Protein AF-0000000071198467 (afdb_homodimer)

InterPro domains:
  IPR036388 Winged helix-like DNA-binding domain superfamily [G3DSA:1.10.10.10] (1-85)
  IPR036390 Winged helix DNA-binding domain superfamily [SSF46785] (6-114)
  IPR052362 HTH-type GbsR-related transcriptional regulator [PTHR38465] (3-136)
  IPR060352 HTH-type transcriptional regulator MmpR5, helical hairpin [PF27059] (87-147)

Nearest PDB structures (foldseek):
  4nb5-assembly1_C  TM=8.796E-01  e=8.271E-11  Mycobacterium tuberculosis H37Rv
  5jbr-assembly1_B  TM=6.577E-01  e=3.147E-09  Beutenbergia cavernae DSM 12333
  1ku9-assembly1_B  TM=6.723E-01  e=6.133E-09  Methanocaldococcus jannaschii
  4l9n-assembly1_B  TM=5.262E-01  e=1.954E-05  Staphylococcus aureus
  4lln-assembly2_D  TM=5.192E-01  e=1.205E-04  Staphylococcus aureus

Radius of gyration: 20.81 Å; Cα contacts (8 Å, |Δi|>4): 399; chains: 2; bounding box: 43×56×61 Å

Sequence (300 aa):
MNEQEKYIEQVGLFYEQFGLPKMAGRILGYLISSSTKNNSFQDCMDALKASKGSISGNIKLLLSQNMIEKHMVSGSRQSYYRIASDSLNRLIEAKVASISQFKVLLEAGLSLNETDDSEQKKELQNIVRYYAFLEQEIPLLKQKWDELNNMNEQEKYIEQVGLFYEQFGLPKMAGRILGYLISSSTKNNSFQDCMDALKASKGSISGNIKLLLSQNMIEKHMVSGSRQSYYRIASDSLNRLIEAKVASISQFKVLLEAGLSLNETDDSEQKKELQNIVRYYAFLEQEIPLLKQKWDELNN

Structure (mmCIF, N/CA/C/O backbone):
data_AF-0000000071198467-model_v1
#
loop_
_entity.id
_entity.type
_entity.pdbx_description
1 polymer 'Transcriptional regulator'
#
loop_
_atom_site.group_PDB
_atom_site.id
_atom_site.type_symbol
_atom_site.label_atom_id
_atom_site.label_alt_id
_atom_site.label_comp_id
_atom_site.label_asym_id
_atom_site.label_entity_id
_atom_site.label_seq_id
_atom_site.pdbx_PDB_ins_code
_atom_site.Cartn_x
_atom_site.Cartn_y
_atom_site.Cartn_z
_atom_site.occupancy
_atom_site.B_iso_or_equiv
_atom_site.auth_seq_id
_atom_site.auth_comp_id
_atom_site.auth_asym_id
_atom_site.auth_atom_id
_atom_site.pdbx_PDB_model_num
ATOM 1 N N . MET A 1 1 ? -9.406 -28.125 4.559 1 79.25 1 MET A N 1
ATOM 2 C CA . MET A 1 1 ? -8.758 -27.109 3.732 1 79.25 1 MET A CA 1
ATOM 3 C C . MET A 1 1 ? -7.426 -27.609 3.193 1 79.25 1 MET A C 1
ATOM 5 O O . MET A 1 1 ? -6.594 -28.125 3.953 1 79.25 1 MET A O 1
ATOM 9 N N . ASN A 1 2 ? -7.254 -27.656 1.895 1 92.12 2 ASN A N 1
ATOM 10 C CA . ASN A 1 2 ? -5.996 -28.125 1.315 1 92.12 2 ASN A CA 1
ATOM 11 C C . ASN A 1 2 ? -4.934 -27.031 1.342 1 92.12 2 ASN A C 1
ATOM 13 O O . ASN A 1 2 ? -5.191 -25.922 1.819 1 92.12 2 ASN A O 1
ATOM 17 N N . GLU A 1 3 ? -3.754 -27.391 1.033 1 93.94 3 GLU A N 1
ATOM 18 C CA . GLU A 1 3 ? -2.609 -26.484 1.137 1 93.94 3 GLU A CA 1
ATOM 19 C C . GLU A 1 3 ? -2.818 -25.234 0.3 1 93.94 3 GLU A C 1
ATOM 21 O O . GLU A 1 3 ? -2.422 -24.141 0.705 1 93.94 3 GLU A O 1
ATOM 26 N N . GLN A 1 4 ? -3.428 -25.375 -0.803 1 94.5 4 GLN A N 1
ATOM 27 C CA . GLN A 1 4 ? -3.697 -24.219 -1.658 1 94.5 4 GLN A CA 1
ATOM 28 C C . GLN A 1 4 ? -4.691 -23.266 -1.001 1 94.5 4 GLN A C 1
ATOM 30 O O . GLN A 1 4 ? -4.504 -22.047 -1.037 1 94.5 4 GLN A O 1
ATOM 35 N N . GLU A 1 5 ? -5.727 -23.828 -0.421 1 96.25 5 GLU A N 1
ATOM 36 C CA . GLU A 1 5 ? -6.73 -23.016 0.262 1 96.25 5 GLU A CA 1
ATOM 37 C C . GLU A 1 5 ? -6.125 -22.266 1.443 1 96.25 5 GLU A C 1
ATOM 39 O O . GLU A 1 5 ? -6.445 -21.094 1.671 1 96.25 5 GLU A O 1
ATOM 44 N N . LYS A 1 6 ? -5.277 -22.953 2.156 1 97.5 6 LYS A N 1
ATOM 45 C CA . LYS A 1 6 ? -4.582 -22.312 3.266 1 97.5 6 LYS A CA 1
ATOM 46 C C . LYS A 1 6 ? -3.707 -21.156 2.771 1 97.5 6 LYS A C 1
ATOM 48 O O . LYS A 1 6 ? -3.66 -20.094 3.395 1 97.5 6 LYS A O 1
ATOM 53 N N . TYR A 1 7 ? -3.041 -21.438 1.729 1 97.94 7 TYR A N 1
ATOM 54 C CA . TYR A 1 7 ? -2.186 -20.422 1.131 1 97.94 7 TYR A CA 1
ATOM 55 C C . TYR A 1 7 ? -2.998 -19.203 0.702 1 97.94 7 TYR A C 1
ATOM 57 O O . TYR A 1 7 ? -2.631 -18.062 0.999 1 97.94 7 TYR A O 1
ATOM 65 N N . ILE A 1 8 ? -4.102 -19.406 0.058 1 98.12 8 ILE A N 1
ATOM 66 C CA . ILE A 1 8 ? -4.988 -18.344 -0.406 1 98.12 8 ILE A CA 1
ATOM 67 C C . ILE A 1 8 ? -5.449 -17.5 0.781 1 98.12 8 ILE A C 1
ATOM 69 O O . ILE A 1 8 ? -5.434 -16.266 0.72 1 98.12 8 ILE A O 1
ATOM 73 N N . GLU A 1 9 ? -5.754 -18.188 1.868 1 98.31 9 GLU A N 1
ATOM 74 C CA . GLU A 1 9 ? -6.188 -17.484 3.074 1 98.31 9 GLU A CA 1
ATOM 75 C C . GLU A 1 9 ? -5.051 -16.656 3.666 1 98.31 9 GLU A C 1
ATOM 77 O O . GLU A 1 9 ? -5.281 -15.562 4.18 1 98.31 9 GLU A O 1
ATOM 82 N N . GLN A 1 10 ? -3.848 -17.109 3.582 1 98.12 10 GLN A N 1
ATOM 83 C CA . GLN A 1 10 ? -2.695 -16.391 4.102 1 98.12 10 GLN A CA 1
ATOM 84 C C . GLN A 1 10 ? -2.451 -15.109 3.309 1 98.12 10 GLN A C 1
ATOM 86 O O . GLN A 1 10 ? -2.162 -14.055 3.887 1 98.12 10 GLN A O 1
ATOM 91 N N . VAL A 1 11 ? -2.572 -15.188 2.006 1 98.12 11 VAL A N 1
ATOM 92 C CA . VAL A 1 11 ? -2.396 -14 1.18 1 98.12 11 VAL A CA 1
ATOM 93 C C . VAL A 1 11 ? -3.508 -12.992 1.477 1 98.12 11 VAL A C 1
ATOM 95 O O . VAL A 1 11 ? -3.256 -11.789 1.581 1 98.12 11 VAL A O 1
ATOM 98 N N . GLY A 1 12 ? -4.723 -13.516 1.576 1 98.5 12 GLY A N 1
ATOM 99 C CA . GLY A 1 12 ? -5.832 -12.664 1.961 1 98.5 12 GLY A CA 1
ATOM 100 C C . GLY A 1 12 ? -5.594 -11.93 3.268 1 98.5 12 GLY A C 1
ATOM 101 O O . GLY A 1 12 ? -5.852 -10.727 3.367 1 98.5 12 GLY A O 1
ATOM 102 N N . LEU A 1 13 ? -5.078 -12.664 4.254 1 97.88 13 LEU A N 1
ATOM 103 C CA . LEU A 1 13 ? -4.816 -12.086 5.566 1 97.88 13 LEU A CA 1
ATOM 104 C C . LEU A 1 13 ? -3.697 -11.055 5.492 1 97.88 13 LEU A C 1
ATOM 106 O O . LEU A 1 13 ? -3.732 -10.039 6.199 1 97.88 13 LEU A O 1
ATOM 110 N N . PHE A 1 14 ? -2.73 -11.289 4.684 1 97.12 14 PHE A N 1
ATOM 111 C CA . PHE A 1 14 ? -1.662 -10.32 4.477 1 97.12 14 PHE A CA 1
ATOM 112 C C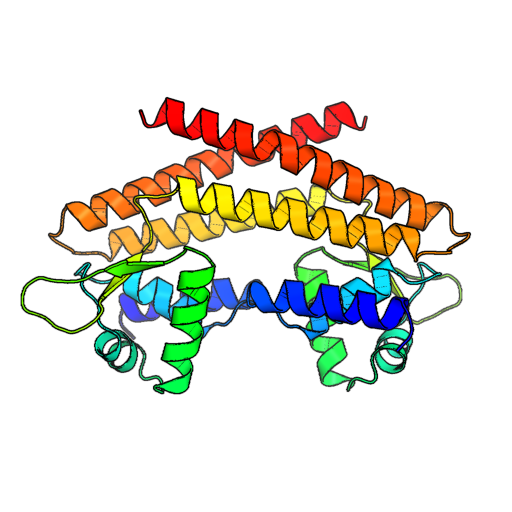 . PHE A 1 14 ? -2.221 -9 3.957 1 97.12 14 PHE A C 1
ATOM 114 O O . PHE A 1 14 ? -1.908 -7.934 4.492 1 97.12 14 PHE A O 1
ATOM 121 N N . TYR A 1 15 ? -3.068 -9.094 2.934 1 96.81 15 TYR A N 1
ATOM 122 C CA . TYR A 1 15 ? -3.699 -7.895 2.385 1 96.81 15 TYR A CA 1
ATOM 123 C C . TYR A 1 15 ? -4.5 -7.16 3.453 1 96.81 15 TYR A C 1
ATOM 125 O O . TYR A 1 15 ? -4.355 -5.949 3.619 1 96.81 15 TYR A O 1
ATOM 133 N N . GLU A 1 16 ? -5.203 -7.875 4.176 1 96.38 16 GLU A N 1
ATOM 134 C CA . GLU A 1 16 ? -6.086 -7.293 5.184 1 96.38 16 GLU A CA 1
ATOM 135 C C . GLU A 1 16 ? -5.289 -6.547 6.25 1 96.38 16 GLU A C 1
ATOM 137 O O . GLU A 1 16 ? -5.723 -5.5 6.734 1 96.38 16 GLU A O 1
ATOM 142 N N . GLN A 1 17 ? -4.148 -7.043 6.582 1 93 17 GLN A N 1
ATOM 143 C CA . GLN A 1 17 ? -3.287 -6.426 7.582 1 93 17 GLN A CA 1
ATOM 144 C C . GLN A 1 17 ? -2.85 -5.027 7.148 1 93 17 GLN A C 1
ATOM 146 O O . GLN A 1 17 ? -2.594 -4.164 7.988 1 93 17 GLN A O 1
ATOM 151 N N . PHE A 1 18 ? -2.9 -4.785 5.871 1 92.19 18 PHE A N 1
ATOM 152 C CA . PHE A 1 18 ? -2.459 -3.498 5.352 1 92.19 18 PHE A CA 1
ATOM 153 C C . PHE A 1 18 ? -3.65 -2.639 4.949 1 92.19 18 PHE A C 1
ATOM 155 O O . PHE A 1 18 ? -3.488 -1.62 4.273 1 92.19 18 PHE A O 1
ATOM 162 N N . GLY A 1 19 ? -4.82 -3.158 5.316 1 93.62 19 GLY A N 1
ATOM 163 C CA . GLY A 1 19 ? -6.02 -2.379 5.047 1 93.62 19 GLY A CA 1
ATOM 164 C C . GLY A 1 19 ? -6.562 -2.584 3.645 1 93.62 19 GLY A C 1
ATOM 165 O O . GLY A 1 19 ? -7.496 -1.896 3.229 1 93.62 19 GLY A O 1
ATOM 166 N N . LEU A 1 20 ? -5.977 -3.492 2.943 1 96.25 20 LEU A N 1
ATOM 167 C CA . LEU A 1 20 ? -6.465 -3.826 1.608 1 96.25 20 LEU A CA 1
ATOM 168 C C . LEU A 1 20 ? -7.57 -4.875 1.68 1 96.25 20 LEU A C 1
ATOM 170 O O . LEU A 1 20 ? -7.684 -5.598 2.67 1 96.25 20 LEU A O 1
ATOM 174 N N . PRO A 1 21 ? -8.414 -4.93 0.666 1 97.31 21 PRO A N 1
ATOM 175 C CA . PRO A 1 21 ? -9.5 -5.91 0.719 1 97.31 21 PRO A CA 1
ATOM 176 C C . PRO A 1 21 ? -8.992 -7.348 0.771 1 97.31 21 PRO A C 1
ATOM 178 O O . PRO A 1 21 ? -8.195 -7.758 -0.077 1 97.31 21 PRO A O 1
ATOM 181 N N . LYS A 1 22 ? -9.5 -8.055 1.708 1 97.88 22 LYS A N 1
ATOM 182 C CA . LYS A 1 22 ? -9.109 -9.453 1.884 1 97.88 22 LYS A CA 1
ATOM 183 C C . LYS A 1 22 ? -9.367 -10.258 0.614 1 97.88 22 LYS A C 1
ATOM 185 O O . LYS A 1 22 ? -8.539 -11.078 0.219 1 97.88 22 LYS A O 1
ATOM 190 N N . MET A 1 23 ? -10.461 -10.07 -0.025 1 98.5 23 MET A N 1
ATOM 191 C CA . MET A 1 23 ? -10.836 -10.82 -1.224 1 98.5 23 MET A CA 1
ATOM 192 C C . MET A 1 23 ? -9.852 -10.555 -2.357 1 98.5 23 MET A C 1
ATOM 194 O O . MET A 1 23 ? -9.547 -11.445 -3.146 1 98.5 23 MET A O 1
ATOM 198 N N . ALA A 1 24 ? -9.367 -9.297 -2.457 1 98.31 24 ALA A N 1
ATOM 199 C CA . ALA A 1 24 ? -8.336 -9.039 -3.455 1 98.31 24 ALA A CA 1
ATOM 200 C C . ALA A 1 24 ? -7.105 -9.906 -3.209 1 98.31 24 ALA A C 1
ATOM 202 O O . ALA A 1 24 ? -6.547 -10.477 -4.148 1 98.31 24 ALA A O 1
ATOM 203 N N . GLY A 1 25 ? -6.762 -10.039 -1.949 1 98.5 25 GLY A N 1
ATOM 204 C CA . GLY A 1 25 ? -5.668 -10.93 -1.583 1 98.5 25 GLY A CA 1
ATOM 205 C C . GLY A 1 25 ? -5.941 -12.383 -1.916 1 98.5 25 GLY A C 1
ATOM 206 O O . GLY A 1 25 ? -5.059 -13.086 -2.406 1 98.5 25 GLY A O 1
ATOM 207 N N . ARG A 1 26 ? -7.109 -12.797 -1.672 1 98.75 26 ARG A N 1
ATOM 208 C CA . ARG A 1 26 ? -7.488 -14.164 -1.983 1 98.75 26 ARG A CA 1
ATOM 209 C C . ARG A 1 26 ? -7.426 -14.43 -3.484 1 98.75 26 ARG A C 1
ATOM 211 O O . ARG A 1 26 ? -6.953 -15.477 -3.918 1 98.75 26 ARG A O 1
ATOM 218 N N . ILE A 1 27 ? -7.867 -13.492 -4.227 1 98.62 27 ILE A N 1
ATOM 219 C CA . ILE A 1 27 ? -7.797 -13.633 -5.676 1 98.62 27 ILE A CA 1
ATOM 220 C C . ILE A 1 27 ? -6.34 -13.742 -6.113 1 98.62 27 ILE A C 1
ATOM 222 O O . ILE A 1 27 ? -5.988 -14.617 -6.91 1 98.62 27 ILE A O 1
ATOM 226 N N . LEU A 1 28 ? -5.551 -12.922 -5.586 1 97.38 28 LEU A N 1
ATOM 227 C CA . LEU A 1 28 ? -4.129 -12.953 -5.914 1 97.38 28 LEU A CA 1
ATOM 228 C C . LEU A 1 28 ? -3.514 -14.297 -5.547 1 97.38 28 LEU A C 1
ATOM 230 O O . LEU A 1 28 ? -2.801 -14.898 -6.355 1 97.38 28 LEU A O 1
ATOM 234 N N . GLY A 1 29 ? -3.82 -14.727 -4.32 1 97.69 29 GLY A N 1
ATOM 235 C CA . GLY A 1 29 ? -3.33 -16.031 -3.895 1 97.69 29 GLY A CA 1
ATOM 236 C C . GLY A 1 29 ? -3.756 -17.156 -4.816 1 97.69 29 GLY A C 1
ATOM 237 O O . GLY A 1 29 ? -2.957 -18.047 -5.129 1 97.69 29 GLY A O 1
ATOM 238 N N . TYR A 1 30 ? -4.965 -17.094 -5.246 1 97.69 30 TYR A N 1
ATOM 239 C CA . TYR A 1 30 ? -5.484 -18.094 -6.168 1 97.69 30 TYR A CA 1
ATOM 240 C C . TYR A 1 30 ? -4.727 -18.078 -7.488 1 97.69 30 TYR A C 1
ATOM 242 O O . TYR A 1 30 ? -4.27 -19.125 -7.969 1 97.69 30 TYR A O 1
ATOM 250 N N . LEU A 1 31 ? -4.504 -16.891 -8.047 1 95.75 31 LEU A N 1
ATOM 251 C CA . LEU A 1 31 ? -3.832 -16.766 -9.336 1 95.75 31 LEU A CA 1
ATOM 252 C C . LEU A 1 31 ? -2.375 -17.203 -9.234 1 95.75 31 LEU A C 1
ATOM 254 O O . LEU A 1 31 ? -1.846 -17.844 -10.148 1 95.75 31 LEU A O 1
ATOM 258 N N . ILE A 1 32 ? -1.765 -16.922 -8.133 1 94.81 32 ILE A N 1
ATOM 259 C CA . ILE A 1 32 ? -0.366 -17.281 -7.922 1 94.81 32 ILE A CA 1
ATOM 260 C C . ILE A 1 32 ? -0.23 -18.797 -7.816 1 94.81 32 ILE A C 1
ATOM 262 O O . ILE A 1 32 ? 0.705 -19.375 -8.367 1 94.81 32 ILE A O 1
ATOM 266 N N . SER A 1 33 ? -1.158 -19.375 -7.184 1 94.62 33 SER A N 1
ATOM 267 C CA . SER A 1 33 ? -1.025 -20.797 -6.879 1 94.62 33 SER A CA 1
ATOM 268 C C . SER A 1 33 ? -1.752 -21.656 -7.906 1 94.62 33 SER A C 1
ATOM 270 O O . SER A 1 33 ? -1.797 -22.875 -7.781 1 94.62 33 SER A O 1
ATOM 272 N N . SER A 1 34 ? -2.322 -21 -8.867 1 92.38 34 SER A N 1
ATOM 273 C CA . SER A 1 34 ? -3.068 -21.719 -9.898 1 92.38 34 SER A CA 1
ATOM 274 C C . SER A 1 34 ? -2.135 -22.531 -10.797 1 92.38 34 SER A C 1
ATOM 276 O O . SER A 1 34 ? -1.042 -22.062 -11.133 1 92.38 34 SER A O 1
ATOM 278 N N . SER A 1 35 ? -2.594 -23.656 -11.273 1 87.81 35 SER A N 1
ATOM 279 C CA . SER A 1 35 ? -1.817 -24.531 -12.148 1 87.81 35 SER A CA 1
ATOM 280 C C . SER A 1 35 ? -1.883 -24.062 -13.602 1 87.81 35 SER A C 1
ATOM 282 O O . SER A 1 35 ? -1.233 -24.625 -14.477 1 87.81 35 SER A O 1
ATOM 284 N N . THR A 1 36 ? -2.641 -23.016 -13.906 1 88.19 36 THR A N 1
ATOM 285 C CA . THR A 1 36 ? -2.752 -22.469 -15.25 1 88.19 36 THR A CA 1
ATOM 286 C C . THR A 1 36 ? -2.691 -20.938 -15.211 1 88.19 36 THR A C 1
ATOM 288 O O . THR A 1 36 ? -3.135 -20.312 -14.242 1 88.19 36 THR A O 1
ATOM 291 N N . LYS A 1 37 ? -2.209 -20.344 -16.297 1 88.06 37 LYS A N 1
ATOM 292 C CA . LYS A 1 37 ? -2.199 -18.891 -16.406 1 88.06 37 LYS A CA 1
ATOM 293 C C . LYS A 1 37 ? -3.553 -18.375 -16.875 1 88.06 37 LYS A C 1
ATOM 295 O O . LYS A 1 37 ? -3.807 -17.156 -16.844 1 88.06 37 LYS A O 1
ATOM 300 N N . ASN A 1 38 ? -4.336 -19.312 -17.344 1 92.25 38 ASN A N 1
ATOM 301 C CA . ASN A 1 38 ? -5.645 -18.938 -17.859 1 92.25 38 ASN A CA 1
ATOM 302 C C . ASN A 1 38 ? -6.742 -19.141 -16.812 1 92.25 38 ASN A C 1
ATOM 304 O O . ASN A 1 38 ? -7.281 -20.25 -16.688 1 92.25 38 ASN A O 1
ATOM 308 N N . ASN A 1 39 ? -6.984 -18.141 -16.047 1 95.25 39 ASN A N 1
ATOM 309 C CA . ASN A 1 39 ? -8.062 -18.156 -15.062 1 95.25 39 ASN A CA 1
ATOM 310 C C . ASN A 1 39 ? -9.141 -17.125 -15.391 1 95.25 39 ASN A C 1
ATOM 312 O O . ASN A 1 39 ? -8.867 -15.922 -15.398 1 95.25 39 ASN A O 1
ATOM 316 N N . SER A 1 40 ? -10.367 -17.656 -15.68 1 97.12 40 SER A N 1
ATOM 317 C CA . SER A 1 40 ? -11.461 -16.75 -16.031 1 97.12 40 SER A CA 1
ATOM 318 C C . SER A 1 40 ? -12.102 -16.141 -14.789 1 97.12 40 SER A C 1
ATOM 320 O O . SER A 1 40 ? -11.781 -16.547 -13.664 1 97.12 40 SER A O 1
ATOM 322 N N . PHE A 1 41 ? -12.984 -15.18 -15.07 1 97.5 41 PHE A N 1
ATOM 323 C CA . PHE A 1 41 ? -13.797 -14.578 -14.016 1 97.5 41 PHE A CA 1
ATOM 324 C C . PHE A 1 41 ? -14.578 -15.648 -13.266 1 97.5 41 PHE A C 1
ATOM 326 O O . PHE A 1 41 ? -14.578 -15.68 -12.031 1 97.5 41 PHE A O 1
ATOM 333 N N . GLN A 1 42 ? -15.133 -16.594 -13.953 1 97.38 42 GLN A N 1
ATOM 334 C CA . GLN A 1 42 ? -15.914 -17.672 -13.367 1 97.38 42 GLN A CA 1
ATOM 335 C C . GLN A 1 42 ? -15.039 -18.625 -12.547 1 97.38 42 GLN A C 1
ATOM 337 O O . GLN A 1 42 ? -15.461 -19.109 -11.5 1 97.38 42 GLN A O 1
ATOM 342 N N . ASP A 1 43 ? -13.859 -18.859 -13.008 1 97.12 43 ASP A N 1
ATOM 343 C CA . ASP A 1 43 ? -12.922 -19.688 -12.258 1 97.12 43 ASP A CA 1
ATOM 344 C C . ASP A 1 43 ? -12.648 -19.094 -10.875 1 97.12 43 ASP A C 1
ATOM 346 O O . ASP A 1 43 ? -12.602 -19.812 -9.883 1 97.12 43 ASP A O 1
ATOM 350 N N . CYS A 1 44 ? -12.461 -17.797 -10.867 1 97.94 44 CYS A N 1
ATOM 351 C CA . CYS A 1 44 ? -12.227 -17.109 -9.602 1 97.94 44 CYS A CA 1
ATOM 352 C C . CYS A 1 44 ? -13.438 -17.25 -8.68 1 97.94 44 CYS A C 1
ATOM 354 O O . CYS A 1 44 ? -13.281 -17.562 -7.5 1 97.94 44 CYS A O 1
ATOM 356 N N . MET A 1 45 ? -14.617 -17.016 -9.242 1 98.31 45 MET A N 1
ATOM 357 C CA . MET A 1 45 ? -15.836 -17.141 -8.453 1 98.31 45 MET A CA 1
ATOM 358 C C . MET A 1 45 ? -15.961 -18.531 -7.852 1 98.31 45 MET A C 1
ATOM 360 O O . MET A 1 45 ? -16.234 -18.672 -6.656 1 98.31 45 MET A O 1
ATOM 364 N N . ASP A 1 46 ? -15.719 -19.547 -8.578 1 97.81 46 ASP A N 1
ATOM 365 C CA . ASP A 1 46 ? -15.883 -20.938 -8.164 1 97.81 46 ASP A CA 1
ATOM 366 C C . ASP A 1 46 ? -14.828 -21.328 -7.137 1 97.81 46 ASP A C 1
ATOM 368 O O . ASP A 1 46 ? -15.141 -21.953 -6.121 1 97.81 46 ASP A O 1
ATOM 372 N N . ALA A 1 47 ? -13.625 -20.953 -7.402 1 96.94 47 ALA A N 1
ATOM 373 C CA . ALA A 1 47 ? -12.516 -21.344 -6.535 1 96.94 47 ALA A CA 1
ATOM 374 C C . ALA A 1 47 ? -12.641 -20.672 -5.164 1 96.94 47 ALA A C 1
ATOM 376 O O . ALA A 1 47 ? -12.289 -21.281 -4.145 1 96.94 47 ALA A O 1
ATOM 377 N N . LEU A 1 48 ? -13.188 -19.453 -5.18 1 98.19 48 LEU A N 1
ATOM 378 C CA . LEU A 1 48 ? -13.18 -18.672 -3.945 1 98.19 48 LEU A CA 1
ATOM 379 C C . LEU A 1 48 ? -14.562 -18.641 -3.309 1 98.19 48 LEU A C 1
ATOM 381 O O . LEU A 1 48 ? -14.742 -18.078 -2.221 1 98.19 48 LEU A O 1
ATOM 385 N N . LYS A 1 49 ? -15.516 -19.25 -3.99 1 97.88 49 LYS A N 1
ATOM 386 C CA . LYS A 1 49 ? -16.891 -19.312 -3.504 1 97.88 49 LYS A CA 1
ATOM 387 C C . LYS A 1 49 ? -17.391 -17.922 -3.098 1 97.88 49 LYS A C 1
ATOM 389 O O . LYS A 1 49 ? -17.875 -17.734 -1.982 1 97.88 49 LYS A O 1
ATOM 394 N N . ALA A 1 50 ? -17.281 -17.031 -4.039 1 97.81 50 ALA A N 1
ATOM 395 C CA . ALA A 1 50 ? -17.609 -15.633 -3.785 1 97.81 50 ALA A CA 1
ATOM 396 C C . ALA A 1 50 ? -18.641 -15.125 -4.789 1 97.81 50 ALA A C 1
ATOM 398 O O . ALA A 1 50 ? -18.812 -15.711 -5.863 1 97.81 50 ALA A O 1
ATOM 399 N N . SER A 1 51 ? -19.328 -14.055 -4.43 1 97.38 51 SER A N 1
ATOM 400 C CA . SER A 1 51 ? -20.344 -13.461 -5.285 1 97.38 51 SER A CA 1
ATOM 401 C C . SER A 1 51 ? -19.719 -12.766 -6.488 1 97.38 51 SER A C 1
ATOM 403 O O . SER A 1 51 ? -18.531 -12.43 -6.469 1 97.38 51 SER A O 1
ATOM 405 N N . LYS A 1 52 ? -20.516 -12.531 -7.57 1 97.44 52 LYS A N 1
ATOM 406 C CA . LYS A 1 52 ? -20.094 -11.781 -8.75 1 97.44 52 LYS A CA 1
ATOM 407 C C . LYS A 1 52 ? -19.594 -10.391 -8.375 1 97.44 52 LYS A C 1
ATOM 409 O O . LYS A 1 52 ? -18.562 -9.938 -8.867 1 97.44 52 LYS A O 1
ATOM 414 N N . GLY A 1 53 ? -20.391 -9.734 -7.535 1 97.12 53 GLY A N 1
ATOM 415 C CA . GLY A 1 53 ? -20.031 -8.398 -7.105 1 97.12 53 GLY A CA 1
ATOM 416 C C . GLY A 1 53 ? -18.688 -8.336 -6.395 1 97.12 53 GLY A C 1
ATOM 417 O O . GLY A 1 53 ? -17.875 -7.449 -6.664 1 97.12 53 GLY A O 1
ATOM 418 N N . SER A 1 54 ? -18.422 -9.242 -5.52 1 97.06 54 SER A N 1
ATOM 419 C CA . SER A 1 54 ? -17.156 -9.305 -4.773 1 97.06 54 SER A CA 1
ATOM 420 C C . SER A 1 54 ? -15.977 -9.531 -5.703 1 97.06 54 SER A C 1
ATOM 422 O O . SER A 1 54 ? -14.961 -8.836 -5.605 1 97.06 54 SER A O 1
ATOM 424 N N . ILE A 1 55 ? -16.125 -10.445 -6.609 1 98.31 55 ILE A N 1
ATOM 425 C CA . ILE A 1 55 ? -15.039 -10.781 -7.527 1 98.31 55 ILE A CA 1
ATOM 426 C C . ILE A 1 55 ? -14.812 -9.617 -8.5 1 98.31 55 ILE A C 1
ATOM 428 O O . ILE A 1 55 ? -13.672 -9.219 -8.742 1 98.31 55 ILE A O 1
ATOM 432 N N . SER A 1 56 ? -15.875 -9.055 -9.055 1 97.94 56 SER A N 1
ATOM 433 C CA . SER A 1 56 ? -15.758 -7.988 -10.047 1 97.94 56 SER A CA 1
ATOM 434 C C . SER A 1 56 ? -15 -6.789 -9.477 1 97.94 56 SER A C 1
ATOM 436 O O . SER A 1 56 ? -14.047 -6.301 -10.094 1 97.94 56 SER A O 1
ATOM 438 N N . GLY A 1 57 ? -15.352 -6.375 -8.305 1 97.31 57 GLY A N 1
ATOM 439 C CA . GLY A 1 57 ? -14.711 -5.227 -7.684 1 97.31 57 GLY A CA 1
ATOM 440 C C . GLY A 1 57 ? -13.25 -5.457 -7.367 1 97.31 57 GLY A C 1
ATOM 441 O O . GLY A 1 57 ? -12.414 -4.566 -7.562 1 97.31 57 GLY A O 1
ATOM 442 N N . ASN A 1 58 ? -12.961 -6.578 -6.902 1 98.19 58 ASN A N 1
ATOM 443 C CA . ASN A 1 58 ? -11.594 -6.855 -6.477 1 98.19 58 ASN A CA 1
ATOM 444 C C . ASN A 1 58 ? -10.68 -7.145 -7.668 1 98.19 58 ASN A C 1
ATOM 446 O O . ASN A 1 58 ? -9.484 -6.832 -7.633 1 98.19 58 ASN A O 1
ATOM 450 N N . ILE A 1 59 ? -11.164 -7.664 -8.734 1 98.12 59 ILE A N 1
ATOM 451 C CA . ILE A 1 59 ? -10.398 -7.801 -9.969 1 98.12 59 ILE A CA 1
ATOM 452 C C . ILE A 1 59 ? -10.086 -6.422 -10.539 1 98.12 59 ILE A C 1
ATOM 454 O O . ILE A 1 59 ? -8.945 -6.152 -10.938 1 98.12 59 ILE A O 1
ATOM 458 N N . LYS A 1 60 ? -11.062 -5.594 -10.578 1 97.38 60 LYS A N 1
ATOM 459 C CA . LYS A 1 60 ? -10.844 -4.23 -11.047 1 97.38 60 LYS A CA 1
ATOM 460 C C . LYS A 1 60 ? -9.758 -3.533 -10.227 1 97.38 60 LYS A C 1
ATOM 462 O O . LYS A 1 60 ? -8.906 -2.842 -10.781 1 97.38 60 LYS A O 1
ATOM 467 N N . LEU A 1 61 ? -9.812 -3.715 -8.969 1 95.88 61 LEU A N 1
ATOM 468 C CA . LEU A 1 61 ? -8.805 -3.137 -8.086 1 95.88 61 LEU A CA 1
ATOM 469 C C . LEU A 1 61 ? -7.418 -3.676 -8.422 1 95.88 61 LEU A C 1
ATOM 471 O O . LEU A 1 61 ? -6.477 -2.904 -8.617 1 95.88 61 LEU A O 1
ATOM 475 N N . LEU A 1 62 ? -7.289 -4.949 -8.523 1 95.69 62 LEU A N 1
ATOM 476 C CA . LEU A 1 62 ? -6 -5.574 -8.789 1 95.69 62 LEU A CA 1
ATOM 477 C C . LEU A 1 62 ? -5.465 -5.16 -10.156 1 95.69 62 LEU A C 1
ATOM 479 O O . LEU A 1 62 ? -4.258 -4.992 -10.336 1 95.69 62 LEU A O 1
ATOM 483 N N . LEU A 1 63 ? -6.352 -4.969 -11.102 1 94.31 63 LEU A N 1
ATOM 484 C CA . LEU A 1 63 ? -5.953 -4.484 -12.422 1 94.31 63 LEU A CA 1
ATOM 485 C C . LEU A 1 63 ? -5.453 -3.047 -12.344 1 94.31 63 LEU A C 1
ATOM 487 O O . LEU A 1 63 ? -4.41 -2.717 -12.922 1 94.31 63 LEU A O 1
ATOM 491 N N . SER A 1 64 ? -6.168 -2.289 -11.594 1 91.25 64 SER A N 1
ATOM 492 C CA . SER A 1 64 ? -5.801 -0.883 -11.477 1 91.25 64 SER A CA 1
ATOM 493 C C . SER A 1 64 ? -4.453 -0.721 -10.781 1 91.25 64 SER A C 1
ATOM 495 O O . SER A 1 64 ? -3.725 0.238 -11.039 1 91.25 64 SER A O 1
ATOM 497 N N . GLN A 1 65 ? -4.117 -1.664 -9.922 1 89.19 65 GLN A N 1
ATOM 498 C CA . GLN A 1 65 ? -2.852 -1.64 -9.195 1 89.19 65 GLN A CA 1
ATOM 499 C C . GLN A 1 65 ? -1.75 -2.344 -9.984 1 89.19 65 GLN A C 1
ATOM 501 O O . GLN A 1 65 ? -0.607 -2.42 -9.523 1 89.19 65 GLN A O 1
ATOM 506 N N . ASN A 1 66 ? -2.094 -2.869 -11.086 1 89.56 66 ASN A N 1
ATOM 507 C CA . ASN A 1 66 ? -1.178 -3.598 -11.953 1 89.56 66 ASN A CA 1
ATOM 508 C C . ASN A 1 66 ? -0.605 -4.832 -11.258 1 89.56 66 ASN A C 1
ATOM 510 O O . ASN A 1 66 ? 0.551 -5.195 -11.484 1 89.56 66 ASN A O 1
ATOM 514 N N . MET A 1 67 ? -1.4 -5.41 -10.336 1 91.25 67 MET A N 1
ATOM 515 C CA . MET A 1 67 ? -0.993 -6.645 -9.672 1 91.25 67 MET A CA 1
ATOM 516 C C . MET A 1 67 ? -1.307 -7.855 -10.547 1 91.25 67 MET A C 1
ATOM 518 O O . MET A 1 67 ? -0.596 -8.859 -10.5 1 91.25 67 MET A O 1
ATOM 522 N N . ILE A 1 68 ? -2.4 -7.684 -11.328 1 93.69 68 ILE A N 1
ATOM 523 C CA . ILE A 1 68 ? -2.77 -8.711 -12.289 1 93.69 68 ILE A CA 1
ATOM 524 C C . ILE A 1 68 ? -3.023 -8.078 -13.656 1 93.69 68 ILE A C 1
ATOM 526 O O . ILE A 1 68 ? -3.104 -6.852 -13.766 1 93.69 68 ILE A O 1
ATOM 530 N N . GLU A 1 69 ? -3.057 -8.875 -14.648 1 93.19 69 GLU A N 1
ATOM 531 C CA . GLU A 1 69 ? -3.363 -8.398 -16 1 93.19 69 GLU A CA 1
ATOM 532 C C . GLU A 1 69 ? -4.402 -9.297 -16.672 1 93.19 69 GLU A C 1
ATOM 534 O O . GLU A 1 69 ? -4.543 -10.469 -16.312 1 93.19 69 GLU A O 1
ATOM 539 N N . LYS A 1 70 ? -5.121 -8.648 -17.562 1 94.88 70 LYS A N 1
ATOM 540 C CA . LYS A 1 70 ? -6.113 -9.328 -18.391 1 94.88 70 LYS A CA 1
ATOM 541 C C . LYS A 1 70 ? -5.508 -9.789 -19.703 1 94.88 70 LYS A C 1
ATOM 543 O O . LYS A 1 70 ? -4.672 -9.094 -20.281 1 94.88 70 LYS A O 1
ATOM 548 N N . HIS A 1 71 ? -5.816 -11 -20.094 1 92.75 71 HIS A N 1
ATOM 549 C CA . HIS A 1 71 ? -5.359 -11.477 -21.406 1 92.75 71 HIS A CA 1
ATOM 550 C C . HIS A 1 71 ? -6.418 -12.344 -22.078 1 92.75 71 HIS A C 1
ATOM 552 O O . HIS A 1 71 ? -7.398 -12.742 -21.438 1 92.75 71 HIS A O 1
ATOM 558 N N . MET A 1 72 ? -6.203 -12.484 -23.406 1 92.06 72 MET A N 1
ATOM 559 C CA . MET A 1 72 ? -7.152 -13.273 -24.188 1 92.06 72 MET A CA 1
ATOM 560 C C . MET A 1 72 ? -6.539 -14.602 -24.594 1 92.06 72 MET A C 1
ATOM 562 O O . MET A 1 72 ? -5.32 -14.711 -24.75 1 92.06 72 MET A O 1
ATOM 566 N N . VAL A 1 73 ? -7.324 -15.609 -24.594 1 91 73 VAL A N 1
ATOM 567 C CA . VAL A 1 73 ? -6.922 -16.922 -25.078 1 91 73 VAL A CA 1
ATOM 568 C C . VAL A 1 73 ? -7.625 -17.234 -26.391 1 91 73 VAL A C 1
ATOM 570 O O . VAL A 1 73 ? -8.828 -16.984 -26.547 1 91 73 VAL A O 1
ATOM 573 N N . SER A 1 74 ? -6.812 -17.719 -27.297 1 90.12 74 SER A N 1
ATOM 574 C CA . SER A 1 74 ? -7.367 -18.062 -28.594 1 90.12 74 SER A CA 1
ATOM 575 C C . SER A 1 74 ? -8.539 -19.016 -28.469 1 90.12 74 SER A C 1
ATOM 577 O O . SER A 1 74 ? -8.453 -20.031 -27.766 1 90.12 74 SER A O 1
ATOM 579 N N . GLY A 1 75 ? -9.656 -18.625 -29.188 1 90.75 75 GLY A N 1
ATOM 580 C CA . GLY A 1 75 ? -10.82 -19.484 -29.234 1 90.75 75 GLY A CA 1
ATOM 581 C C . GLY A 1 75 ? -11.82 -19.203 -28.125 1 90.75 75 GLY A C 1
ATOM 582 O O . GLY A 1 75 ? -12.828 -19.906 -28 1 90.75 75 GLY A O 1
ATOM 583 N N . SER A 1 76 ? -11.43 -18.375 -27.266 1 89.94 76 SER A N 1
ATOM 584 C CA . SER A 1 76 ? -12.344 -18.047 -26.172 1 89.94 7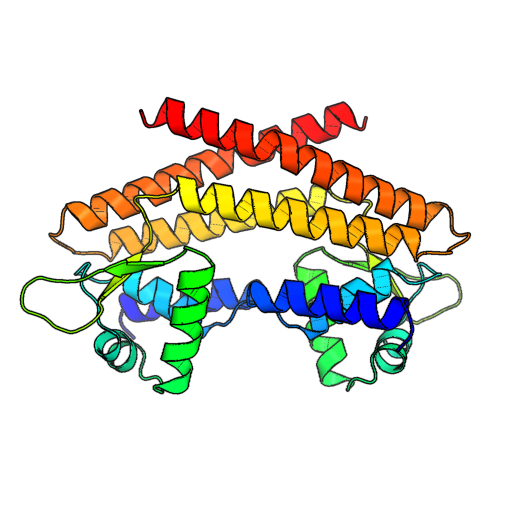6 SER A CA 1
ATOM 585 C C . SER A 1 76 ? -12.719 -16.562 -26.188 1 89.94 76 SER A C 1
ATOM 587 O O . SER A 1 76 ? -11.867 -15.711 -26.453 1 89.94 76 SER A O 1
ATOM 589 N N . ARG A 1 77 ? -13.93 -16.281 -25.938 1 88.75 77 ARG A N 1
ATOM 590 C CA . ARG A 1 77 ? -14.398 -14.898 -25.875 1 88.75 77 ARG A CA 1
ATOM 591 C C . ARG A 1 77 ? -14.289 -14.336 -24.453 1 88.75 77 ARG A C 1
ATOM 593 O O . ARG A 1 77 ? -14.602 -13.172 -24.219 1 88.75 77 ARG A O 1
ATOM 600 N N . GLN A 1 78 ? -13.812 -15.211 -23.594 1 92.75 78 GLN A N 1
ATOM 601 C CA . GLN A 1 78 ? -13.719 -14.812 -22.188 1 92.75 78 GLN A CA 1
ATOM 602 C C . GLN A 1 78 ? -12.375 -14.148 -21.891 1 92.75 78 GLN A C 1
ATOM 604 O O . GLN A 1 78 ? -11.375 -14.438 -22.562 1 92.75 78 GLN A O 1
ATOM 609 N N . SER A 1 79 ? -12.469 -13.234 -20.875 1 94.94 79 SER A N 1
ATOM 610 C CA . SER A 1 79 ? -11.242 -12.656 -20.344 1 94.94 79 SER A CA 1
ATOM 611 C C . SER A 1 79 ? -10.594 -13.586 -19.312 1 94.94 79 SER A C 1
ATOM 613 O O . SER A 1 79 ? -11.289 -14.195 -18.5 1 94.94 79 SER A O 1
ATOM 615 N N . TYR A 1 80 ? -9.305 -13.641 -19.391 1 96.44 80 TYR A N 1
ATOM 616 C CA . TYR A 1 80 ? -8.539 -14.414 -18.422 1 96.44 80 TYR A CA 1
ATOM 617 C C . TYR A 1 80 ? -7.559 -13.523 -17.672 1 96.44 80 TYR A C 1
ATOM 619 O O . TYR A 1 80 ? -7.195 -12.445 -18.141 1 96.44 80 TYR A O 1
ATOM 627 N N . TYR A 1 81 ? -7.23 -13.953 -16.484 1 95.56 81 TYR A N 1
ATOM 628 C CA . TYR A 1 81 ? -6.398 -13.148 -15.594 1 95.56 81 TYR A CA 1
ATOM 629 C C . TYR A 1 81 ? -5.18 -13.93 -15.125 1 95.56 81 TYR A C 1
ATOM 631 O O . TYR A 1 81 ? -5.27 -15.133 -14.867 1 95.56 81 TYR A O 1
ATOM 639 N N . ARG A 1 82 ? -4.102 -13.227 -15.008 1 92.38 82 ARG A N 1
ATOM 640 C CA . ARG A 1 82 ? -2.869 -13.766 -14.445 1 92.38 82 ARG A CA 1
ATOM 641 C C . ARG A 1 82 ? -2.078 -12.688 -13.711 1 92.38 82 ARG A C 1
ATOM 643 O O . ARG A 1 82 ? -2.379 -11.5 -13.836 1 92.38 82 ARG A O 1
ATOM 650 N N . ILE A 1 83 ? -1.163 -13.141 -12.906 1 90.81 83 ILE A N 1
ATOM 651 C CA . ILE A 1 83 ? -0.303 -12.172 -12.234 1 90.81 83 ILE A CA 1
ATOM 652 C C . ILE A 1 83 ? 0.436 -11.328 -13.266 1 90.81 83 ILE A C 1
ATOM 654 O O . ILE A 1 83 ? 0.898 -11.852 -14.281 1 90.81 83 ILE A O 1
ATOM 658 N N . ALA A 1 84 ? 0.494 -10.055 -12.93 1 86.56 84 ALA A N 1
ATOM 659 C CA . ALA A 1 84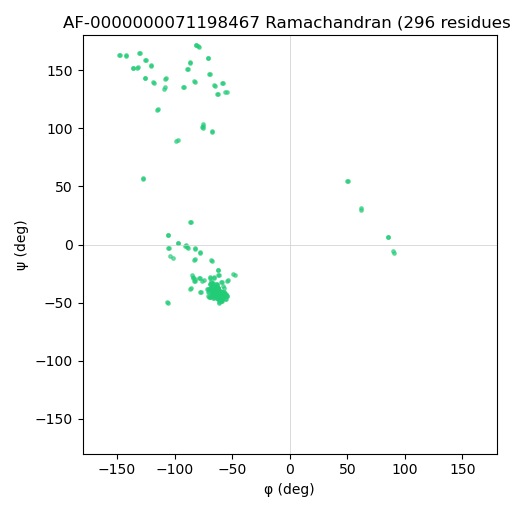 ? 1.22 -9.172 -13.844 1 86.56 84 ALA A CA 1
ATOM 660 C C . ALA A 1 84 ? 2.727 -9.359 -13.703 1 86.56 84 ALA A C 1
ATOM 662 O O . ALA A 1 84 ? 3.287 -9.125 -12.625 1 86.56 84 ALA A O 1
ATOM 663 N N . SER A 1 85 ? 3.453 -10.016 -14.547 1 72.44 85 SER A N 1
ATOM 664 C CA . SER A 1 85 ? 4.887 -10.273 -14.453 1 72.44 85 SER A CA 1
ATOM 665 C C . SER A 1 85 ? 5.672 -9.422 -15.438 1 72.44 85 SER A C 1
ATOM 667 O O . SER A 1 85 ? 6.762 -8.938 -15.117 1 72.44 85 SER A O 1
ATOM 669 N N . ASP A 1 86 ? 5.246 -9.422 -16.703 1 62.06 86 ASP A N 1
ATOM 670 C CA . ASP A 1 86 ? 6.082 -8.898 -17.781 1 62.06 86 ASP A CA 1
ATOM 671 C C . ASP A 1 86 ? 6.246 -7.383 -17.672 1 62.06 86 ASP A C 1
ATOM 673 O O . ASP A 1 86 ? 7.145 -6.805 -18.281 1 62.06 86 ASP A O 1
ATOM 677 N N . SER A 1 87 ? 5.438 -6.797 -16.844 1 68.94 87 SER A N 1
ATOM 678 C CA . SER A 1 87 ? 5.695 -5.363 -16.938 1 68.94 87 SER A CA 1
ATOM 679 C C . SER A 1 87 ? 5.957 -4.762 -15.562 1 68.94 87 SER A C 1
ATOM 681 O O . SER A 1 87 ? 5.219 -3.883 -15.109 1 68.94 87 SER A O 1
ATOM 683 N N . LEU A 1 88 ? 6.996 -5.355 -14.875 1 71.5 88 LEU A N 1
ATOM 684 C CA . LEU A 1 88 ? 7.461 -4.75 -13.633 1 71.5 88 LEU A CA 1
ATOM 685 C C . LEU A 1 88 ? 7.699 -3.254 -13.812 1 71.5 88 LEU A C 1
ATOM 687 O O . LEU A 1 88 ? 7.469 -2.469 -12.891 1 71.5 88 LEU A O 1
ATOM 691 N N . ASN A 1 89 ? 7.969 -2.967 -15.086 1 75.88 89 ASN A N 1
ATOM 692 C CA . ASN A 1 89 ? 8.156 -1.562 -15.43 1 75.88 89 ASN A CA 1
ATOM 693 C C . ASN A 1 89 ? 6.891 -0.749 -15.172 1 75.88 89 ASN A C 1
ATOM 695 O O . ASN A 1 89 ? 6.961 0.378 -14.68 1 75.88 89 ASN A O 1
ATOM 699 N N . ARG A 1 90 ? 5.895 -1.402 -15.461 1 81.19 90 ARG A N 1
ATOM 700 C CA . ARG A 1 90 ? 4.625 -0.71 -15.258 1 81.19 90 ARG A CA 1
ATOM 701 C C . ARG A 1 90 ? 4.312 -0.553 -13.773 1 81.19 90 ARG A C 1
ATOM 703 O O . ARG A 1 90 ? 3.785 0.477 -13.352 1 81.19 90 ARG A O 1
ATOM 710 N N . LEU A 1 91 ? 4.637 -1.562 -13.008 1 80.56 91 LEU A N 1
ATOM 711 C CA . LEU A 1 91 ? 4.434 -1.509 -11.562 1 80.56 91 LEU A CA 1
ATOM 712 C C . LEU A 1 91 ? 5.25 -0.382 -10.938 1 80.56 91 LEU A C 1
ATOM 714 O O . LEU A 1 91 ? 4.742 0.379 -10.117 1 80.56 91 LEU A O 1
ATOM 718 N N . ILE A 1 92 ? 6.402 -0.221 -11.344 1 82.69 92 ILE A N 1
ATOM 719 C CA . ILE A 1 92 ? 7.289 0.796 -10.789 1 82.69 92 ILE A CA 1
ATOM 720 C C . ILE A 1 92 ? 6.809 2.184 -11.211 1 82.69 92 ILE A C 1
ATOM 722 O O . ILE A 1 92 ? 6.828 3.123 -10.414 1 82.69 92 ILE A O 1
ATOM 726 N N . GLU A 1 93 ? 6.383 2.266 -12.492 1 84.38 93 GLU A N 1
ATOM 727 C CA . GLU A 1 93 ? 5.848 3.541 -12.961 1 84.38 93 GLU A CA 1
ATOM 728 C C . GLU A 1 93 ? 4.625 3.961 -12.156 1 84.38 93 GLU A C 1
ATOM 730 O O . GLU A 1 93 ? 4.484 5.133 -11.797 1 84.38 93 GLU A O 1
ATOM 735 N N . ALA A 1 94 ? 3.842 2.992 -11.922 1 84.75 94 ALA A N 1
ATOM 736 C CA . ALA A 1 94 ? 2.654 3.264 -11.117 1 84.75 94 ALA A CA 1
ATOM 737 C C . ALA A 1 94 ? 3.033 3.695 -9.703 1 84.75 94 ALA A C 1
ATOM 739 O O . ALA A 1 94 ? 2.404 4.586 -9.133 1 84.75 94 ALA A O 1
ATOM 740 N N . LYS A 1 95 ? 4.047 3.098 -9.172 1 87.06 95 LYS A N 1
ATOM 741 C CA . LYS A 1 95 ? 4.523 3.455 -7.836 1 87.06 95 LYS A CA 1
ATOM 742 C C . LYS A 1 95 ? 5.086 4.875 -7.816 1 87.06 95 LYS A C 1
ATOM 744 O O . LYS A 1 95 ? 4.812 5.641 -6.891 1 87.06 95 LYS A O 1
ATOM 749 N N . VAL A 1 96 ? 5.781 5.223 -8.797 1 88.88 96 VAL A N 1
ATOM 750 C CA . VAL A 1 96 ? 6.34 6.566 -8.898 1 88.88 96 VAL A CA 1
ATOM 751 C C . VAL A 1 96 ? 5.211 7.594 -8.969 1 88.88 96 VAL A C 1
ATOM 753 O O . VAL A 1 96 ? 5.25 8.617 -8.281 1 88.88 96 VAL A O 1
ATOM 756 N N . ALA A 1 97 ? 4.254 7.266 -9.781 1 91.5 97 ALA A N 1
ATOM 757 C CA . ALA A 1 97 ? 3.111 8.164 -9.914 1 91.5 97 ALA A CA 1
ATOM 758 C C . ALA A 1 97 ? 2.387 8.336 -8.586 1 91.5 97 ALA A C 1
ATOM 760 O O . ALA A 1 97 ? 1.989 9.453 -8.227 1 91.5 97 ALA A O 1
ATOM 761 N N . SER A 1 98 ? 2.227 7.25 -7.887 1 93.31 98 SER A N 1
ATOM 762 C CA . SER A 1 98 ? 1.543 7.309 -6.598 1 93.31 98 SER A CA 1
ATOM 763 C C . SER A 1 98 ? 2.336 8.133 -5.59 1 93.31 98 SER A C 1
ATOM 765 O O . SER A 1 98 ? 1.757 8.898 -4.812 1 93.31 98 SER A O 1
ATOM 767 N N . ILE A 1 99 ? 3.613 8.023 -5.617 1 94.38 99 ILE A N 1
ATOM 768 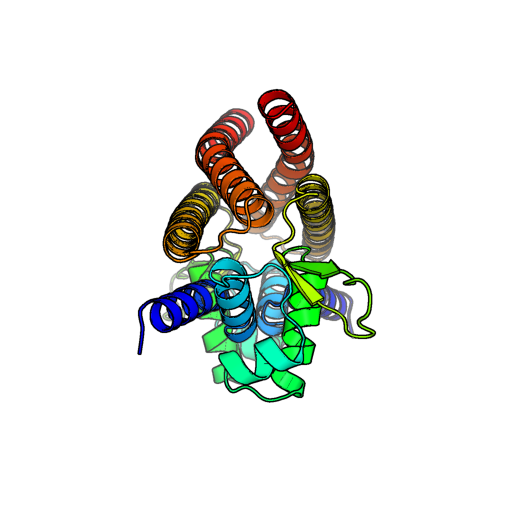C CA . ILE A 1 99 ? 4.496 8.773 -4.73 1 94.38 99 ILE A CA 1
ATOM 769 C C . ILE A 1 99 ? 4.383 10.266 -5.031 1 94.38 99 ILE A C 1
ATOM 771 O O . ILE A 1 99 ? 4.242 11.086 -4.117 1 94.38 99 ILE A O 1
ATOM 775 N N . SER A 1 100 ? 4.375 10.578 -6.293 1 95.94 100 SER A N 1
ATOM 776 C CA . SER A 1 100 ? 4.266 11.977 -6.703 1 95.94 100 SER A CA 1
ATOM 777 C C . SER A 1 100 ? 2.922 12.57 -6.293 1 95.94 100 SER A C 1
ATOM 779 O O . SER A 1 100 ? 2.859 13.695 -5.801 1 95.94 100 SER A O 1
ATOM 781 N N . GLN A 1 101 ? 1.928 11.766 -6.512 1 96.25 101 GLN A N 1
ATOM 782 C CA . GLN A 1 101 ? 0.592 12.234 -6.156 1 96.25 101 GLN A CA 1
ATOM 783 C C . GLN A 1 101 ? 0.478 12.469 -4.652 1 96.25 101 GLN A C 1
ATOM 785 O O . GLN A 1 101 ? -0.087 13.477 -4.219 1 96.25 101 GLN A O 1
ATOM 790 N N . PHE A 1 102 ? 1.018 11.625 -3.859 1 95.88 102 PHE A N 1
ATOM 791 C CA . PHE A 1 102 ? 0.938 11.789 -2.414 1 95.88 102 PHE A CA 1
ATOM 792 C C . PHE A 1 102 ? 1.783 12.977 -1.958 1 95.88 102 PHE A C 1
ATOM 794 O O . PHE A 1 102 ? 1.4 13.695 -1.037 1 95.88 102 PHE A O 1
ATOM 801 N N . LYS A 1 103 ? 2.92 13.164 -2.566 1 96.5 103 LYS A N 1
ATOM 802 C CA . LYS A 1 103 ? 3.756 14.32 -2.258 1 96.5 103 LYS A CA 1
ATOM 803 C C . LYS A 1 103 ? 2.984 15.625 -2.449 1 96.5 103 LYS A C 1
ATOM 805 O O . LYS A 1 103 ? 3.043 16.516 -1.6 1 96.5 103 LYS A O 1
ATOM 810 N N . VAL A 1 104 ? 2.258 15.703 -3.52 1 97.25 104 VAL A N 1
ATOM 811 C CA . VAL A 1 104 ? 1.465 16.891 -3.82 1 97.25 104 VAL A CA 1
ATOM 812 C C . VAL A 1 104 ? 0.396 17.078 -2.746 1 97.25 104 VAL A C 1
ATOM 814 O O . VAL A 1 104 ? 0.148 18.203 -2.301 1 97.25 104 VAL A O 1
ATOM 817 N N . LEU A 1 105 ? -0.214 16 -2.328 1 97.12 105 LEU A N 1
ATOM 818 C CA . LEU A 1 105 ? -1.221 16.062 -1.273 1 97.12 105 LEU A CA 1
ATOM 819 C C . LEU A 1 105 ? -0.601 16.531 0.039 1 97.12 105 LEU A C 1
ATOM 821 O O . LEU A 1 105 ? -1.195 17.344 0.759 1 97.12 105 LEU A O 1
ATOM 825 N N . LEU A 1 106 ? 0.586 16.047 0.344 1 95.56 106 LEU A N 1
ATOM 826 C CA . LEU A 1 106 ? 1.287 16.484 1.55 1 95.56 106 LEU A CA 1
ATOM 827 C C . LEU A 1 106 ? 1.582 17.969 1.505 1 95.56 106 LEU A C 1
ATOM 829 O O . LEU A 1 106 ? 1.402 18.672 2.502 1 95.56 106 LEU A O 1
ATOM 833 N N . GLU A 1 107 ? 2.004 18.453 0.338 1 95.5 107 GLU A N 1
ATOM 834 C CA . GLU A 1 107 ? 2.297 19.875 0.157 1 95.5 107 GLU A CA 1
ATOM 835 C C . GLU A 1 107 ? 1.043 20.719 0.342 1 95.5 107 GLU A C 1
ATOM 837 O O . GLU A 1 107 ? 1.095 21.781 0.963 1 95.5 107 GLU A O 1
ATOM 842 N N . ALA A 1 108 ? -0.031 20.234 -0.209 1 95.81 108 ALA A N 1
ATOM 843 C CA . ALA A 1 108 ? -1.301 20.938 -0.032 1 95.81 108 ALA A CA 1
ATOM 844 C C . ALA A 1 108 ? -1.688 21 1.442 1 95.81 108 ALA A C 1
ATOM 846 O O . ALA A 1 108 ? -2.152 22.047 1.921 1 95.81 108 ALA A O 1
ATOM 847 N N . GLY A 1 109 ? -1.494 19.922 2.17 1 94.31 109 GLY A N 1
ATOM 848 C CA . GLY A 1 109 ? -1.764 19.906 3.6 1 94.31 109 GLY A CA 1
ATOM 849 C C . GLY A 1 109 ? -0.907 20.891 4.379 1 94.31 109 GLY A C 1
ATOM 850 O O . GLY A 1 109 ? -1.396 21.562 5.293 1 94.31 109 GLY A O 1
ATOM 851 N N . LEU A 1 110 ? 0.32 20.953 4.012 1 91.12 110 LEU A N 1
ATOM 852 C CA . LEU A 1 110 ? 1.252 21.875 4.629 1 91.12 110 LEU A CA 1
ATOM 853 C C . LEU A 1 110 ? 0.787 23.328 4.434 1 91.12 110 LEU A C 1
ATOM 855 O O . LEU A 1 110 ? 0.899 24.141 5.348 1 91.12 110 LEU A O 1
ATOM 859 N N . SER A 1 111 ? 0.3 23.594 3.281 1 91.44 111 SER A N 1
ATOM 860 C CA . SER A 1 111 ? -0.147 24.953 2.969 1 91.44 111 SER A CA 1
ATOM 861 C C . SER A 1 111 ? -1.396 25.312 3.764 1 91.44 111 SER A C 1
ATOM 863 O O . SER A 1 111 ? -1.632 26.484 4.051 1 91.44 111 SER A O 1
ATOM 865 N N . LEU A 1 112 ? -2.176 24.359 4.109 1 89.75 112 LEU A N 1
ATOM 866 C CA . LEU A 1 112 ? -3.41 24.594 4.848 1 89.75 112 LEU A CA 1
ATOM 867 C C . LEU A 1 112 ? -3.139 24.672 6.348 1 89.75 112 LEU A C 1
ATOM 869 O O . LEU A 1 112 ? -3.932 25.25 7.098 1 89.75 112 LEU A O 1
ATOM 873 N N . ASN A 1 113 ? -2.02 23.953 6.641 1 77.75 113 ASN A N 1
ATOM 874 C CA . ASN A 1 113 ? -1.665 23.906 8.055 1 77.75 113 ASN A CA 1
ATOM 875 C C . ASN A 1 113 ? -1.218 25.281 8.562 1 77.75 113 ASN A C 1
ATOM 877 O O . ASN A 1 113 ? -0.139 25.75 8.211 1 77.75 113 ASN A O 1
ATOM 881 N N . GLU A 1 114 ? -2.023 25.922 9.102 1 68.94 114 GLU A N 1
ATOM 882 C CA . GLU A 1 114 ? -1.789 27.266 9.625 1 68.94 114 GLU A CA 1
ATOM 883 C C . GLU A 1 114 ? -1.215 27.219 11.039 1 68.94 114 GLU A C 1
ATOM 885 O O . GLU A 1 114 ? -1.312 28.188 11.781 1 68.94 114 GLU A O 1
ATOM 890 N N . THR A 1 115 ? -0.713 26.078 11.273 1 64.5 115 THR A N 1
ATOM 891 C CA . THR A 1 115 ? -0.279 25.953 12.664 1 64.5 115 THR A CA 1
ATOM 892 C C . THR A 1 115 ? 0.875 26.906 12.961 1 64.5 115 THR A C 1
ATOM 894 O O . THR A 1 115 ? 1.678 27.203 12.078 1 64.5 115 THR A O 1
ATOM 897 N N . ASP A 1 116 ? 0.773 27.469 14.031 1 66.75 116 ASP A N 1
ATOM 898 C CA . ASP A 1 116 ? 1.918 28.172 14.602 1 66.75 116 ASP A CA 1
ATOM 899 C C . ASP A 1 116 ? 2.898 27.188 15.242 1 66.75 116 ASP A C 1
ATOM 901 O O . ASP A 1 116 ? 3.943 27.594 15.758 1 66.75 116 ASP A O 1
ATOM 905 N N . ASP A 1 117 ? 2.395 26 15.234 1 67.31 117 ASP A N 1
ATOM 906 C CA . ASP A 1 117 ? 3.25 24.984 15.82 1 67.31 117 ASP A CA 1
ATOM 907 C C . ASP A 1 117 ? 4.379 24.594 14.867 1 67.31 117 ASP A C 1
ATOM 909 O O . ASP A 1 117 ? 4.188 23.781 13.961 1 67.31 117 ASP A O 1
ATOM 913 N N . SER A 1 118 ? 5.457 25.125 15.148 1 72.44 118 SER A N 1
ATOM 914 C CA . SER A 1 118 ? 6.668 25.016 14.344 1 72.44 118 SER A CA 1
ATOM 915 C C . SER A 1 118 ? 7.141 23.562 14.25 1 72.44 118 SER A C 1
ATOM 917 O O . SER A 1 118 ? 7.664 23.141 13.219 1 72.44 118 SER A O 1
ATOM 919 N N . GLU A 1 119 ? 6.742 22.844 15.305 1 79.62 119 GLU A N 1
ATOM 920 C CA . GLU A 1 119 ? 7.254 21.469 15.305 1 79.62 119 GLU A CA 1
ATOM 921 C C . GLU A 1 119 ? 6.48 20.594 14.328 1 79.62 119 GLU A C 1
ATOM 923 O O . GLU A 1 119 ? 7.078 19.812 13.586 1 79.62 119 GLU A O 1
ATOM 928 N N . GLN A 1 120 ? 5.215 20.703 14.242 1 81.62 120 GLN A N 1
ATOM 929 C CA . GLN A 1 120 ? 4.379 19.953 13.32 1 81.62 120 GLN A CA 1
ATOM 930 C C . GLN A 1 120 ? 4.699 20.297 11.875 1 81.62 120 GLN A C 1
ATOM 932 O O . GLN A 1 120 ? 4.77 19.422 11.008 1 81.62 120 GLN A O 1
ATOM 937 N N . LYS A 1 121 ? 4.84 21.547 11.688 1 84.94 121 LYS A N 1
ATOM 938 C CA . LYS A 1 121 ? 5.18 22 10.344 1 84.94 121 LYS A CA 1
ATOM 939 C C . LYS A 1 121 ? 6.523 21.438 9.891 1 84.94 121 LYS A C 1
ATOM 941 O O . LYS A 1 121 ? 6.668 21 8.75 1 84.94 121 LYS A O 1
ATOM 946 N N . LYS A 1 122 ? 7.434 21.484 10.789 1 85 122 LYS A N 1
ATOM 947 C CA . LYS A 1 122 ? 8.758 20.953 10.484 1 85 122 LYS A CA 1
ATOM 948 C C . LYS A 1 122 ? 8.703 19.453 10.18 1 85 122 LYS A C 1
ATOM 950 O O . LYS A 1 122 ? 9.375 18.984 9.266 1 85 122 LYS A O 1
ATOM 955 N N . GLU A 1 123 ? 7.891 18.781 10.93 1 85.25 123 GLU A N 1
ATOM 956 C CA . GLU A 1 123 ? 7.746 17.359 10.711 1 85.25 123 GLU A CA 1
ATOM 957 C C . GLU A 1 123 ? 7.117 17.062 9.352 1 85.25 123 GLU A C 1
ATOM 959 O O . GLU A 1 123 ? 7.582 16.172 8.625 1 85.25 123 GLU A O 1
ATOM 964 N N . LEU A 1 124 ? 6.113 17.844 9.031 1 88.19 124 LEU A N 1
ATOM 965 C CA . LEU A 1 124 ? 5.445 17.656 7.75 1 88.19 124 LEU A CA 1
ATOM 966 C C . LEU A 1 124 ? 6.379 18.016 6.598 1 88.19 124 LEU A C 1
ATOM 968 O O . LEU A 1 124 ? 6.379 17.344 5.566 1 88.19 124 LEU A O 1
ATOM 972 N N . GLN A 1 125 ? 7.176 19.016 6.797 1 90.12 125 GLN A N 1
ATOM 973 C CA . GLN A 1 125 ? 8.156 19.391 5.785 1 90.12 125 GLN A CA 1
ATOM 974 C C . GLN A 1 125 ? 9.18 18.266 5.566 1 90.12 125 GLN A C 1
ATOM 976 O O . GLN A 1 125 ? 9.609 18.031 4.438 1 90.12 125 GLN A O 1
ATOM 981 N N . ASN A 1 126 ? 9.508 17.656 6.652 1 89 126 ASN A N 1
ATOM 982 C CA . ASN A 1 126 ? 10.43 16.531 6.547 1 89 126 ASN A CA 1
ATOM 983 C C . ASN A 1 126 ? 9.805 15.367 5.773 1 89 126 ASN A C 1
ATOM 985 O O . ASN A 1 126 ? 10.492 14.688 5.008 1 89 126 ASN A O 1
ATOM 989 N N . ILE A 1 127 ? 8.57 15.148 5.957 1 90.62 127 ILE A N 1
ATOM 990 C CA . ILE A 1 127 ? 7.875 14.094 5.234 1 90.62 127 ILE A CA 1
ATOM 991 C C . ILE A 1 127 ? 7.82 14.43 3.744 1 90.62 127 ILE A C 1
ATOM 993 O O . ILE A 1 127 ? 8.055 13.57 2.896 1 90.62 127 ILE A O 1
ATOM 997 N N . VAL A 1 128 ? 7.531 15.68 3.451 1 92.69 128 VAL A N 1
ATOM 998 C CA . VAL A 1 128 ? 7.5 16.125 2.061 1 92.69 128 VAL A CA 1
ATOM 999 C C . VAL A 1 128 ? 8.875 15.914 1.423 1 92.69 128 VAL A C 1
ATOM 1001 O O . VAL A 1 128 ? 8.969 15.414 0.297 1 92.69 128 VAL A O 1
ATOM 1004 N N . ARG A 1 129 ? 9.93 16.203 2.143 1 92.06 129 ARG A N 1
ATOM 1005 C CA . ARG A 1 129 ? 11.289 16 1.645 1 92.06 129 ARG A CA 1
ATOM 1006 C C . ARG A 1 129 ? 11.578 14.531 1.4 1 92.06 129 ARG A C 1
ATOM 1008 O O . ARG A 1 129 ? 12.258 14.172 0.438 1 92.06 129 ARG A O 1
ATOM 1015 N N . TYR A 1 130 ? 11.094 13.773 2.266 1 91.38 130 TYR A N 1
ATOM 1016 C CA . TYR A 1 130 ? 11.281 12.336 2.113 1 91.38 130 TYR A CA 1
ATOM 1017 C C . TYR A 1 130 ? 10.609 11.828 0.842 1 91.38 130 TYR A C 1
ATOM 1019 O O . TYR A 1 130 ? 11.203 11.047 0.089 1 91.38 130 TYR A O 1
ATOM 1027 N N . TYR A 1 131 ? 9.43 12.25 0.606 1 93.38 131 TYR A N 1
ATOM 1028 C CA . TYR A 1 131 ? 8.719 11.805 -0.584 1 93.38 131 TYR A CA 1
ATOM 1029 C C . TYR A 1 131 ? 9.359 12.367 -1.849 1 93.38 131 TYR A C 1
ATOM 1031 O O . TYR A 1 131 ? 9.359 11.711 -2.895 1 93.38 131 TYR A O 1
ATOM 1039 N N . ALA A 1 132 ? 9.922 13.555 -1.732 1 94.69 132 ALA A N 1
ATOM 1040 C CA . ALA A 1 132 ? 10.695 14.086 -2.85 1 94.69 132 ALA A CA 1
ATOM 1041 C C . ALA A 1 132 ? 11.93 13.234 -3.121 1 94.69 132 ALA A C 1
ATOM 1043 O O . ALA A 1 132 ? 12.273 12.984 -4.277 1 94.69 132 ALA A O 1
ATOM 1044 N N . PHE A 1 133 ? 12.523 12.844 -2.076 1 94.38 133 PHE A N 1
ATOM 1045 C CA . PHE A 1 133 ? 13.664 11.945 -2.168 1 94.38 133 PHE A CA 1
ATOM 1046 C C . PHE A 1 133 ? 13.273 10.641 -2.852 1 94.38 133 PHE A C 1
ATOM 1048 O O . PHE A 1 133 ? 13.961 10.18 -3.766 1 94.38 133 PHE A O 1
ATOM 1055 N N . LEU A 1 134 ? 12.203 10.023 -2.443 1 92.62 134 LEU A N 1
ATOM 1056 C CA . LEU A 1 134 ? 11.734 8.781 -3.039 1 92.62 134 LEU A CA 1
ATOM 1057 C C . LEU A 1 134 ? 11.422 8.969 -4.52 1 92.62 134 LEU A C 1
ATOM 1059 O O . LEU A 1 134 ? 11.742 8.102 -5.34 1 92.62 134 LEU A O 1
ATOM 1063 N N . GLU A 1 135 ? 10.758 10.055 -4.793 1 94.0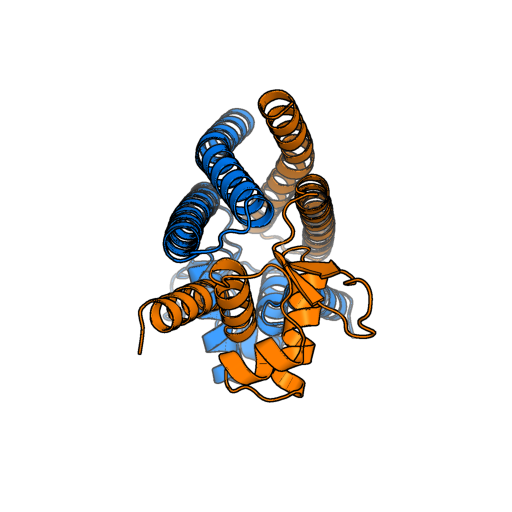6 135 GLU A N 1
ATOM 1064 C CA . GLU A 1 135 ? 10.398 10.359 -6.176 1 94.06 135 GLU A CA 1
ATOM 1065 C C . GLU A 1 135 ? 11.633 10.344 -7.082 1 94.06 135 GLU A C 1
ATOM 1067 O O . GLU A 1 135 ? 11.539 9.969 -8.25 1 94.06 135 GLU A O 1
ATOM 1072 N N . GLN A 1 136 ? 12.711 10.688 -6.535 1 93.75 136 GLN A N 1
ATOM 1073 C CA . GLN A 1 136 ? 13.961 10.727 -7.289 1 93.75 136 GLN A CA 1
ATOM 1074 C C . GLN A 1 136 ? 14.633 9.359 -7.297 1 93.75 136 GLN A C 1
ATOM 1076 O O . GLN A 1 136 ? 15.219 8.953 -8.305 1 93.75 136 GLN A O 1
ATOM 1081 N N . GLU A 1 137 ? 14.578 8.625 -6.215 1 93.25 137 GLU A N 1
ATOM 1082 C CA . GLU A 1 137 ? 15.359 7.406 -6.027 1 93.25 137 GLU A CA 1
ATOM 1083 C C . GLU A 1 137 ? 14.664 6.203 -6.668 1 93.25 137 GLU A C 1
ATOM 1085 O O . GLU A 1 137 ? 15.32 5.266 -7.113 1 93.25 137 GLU A O 1
ATOM 1090 N N . ILE A 1 138 ? 13.375 6.242 -6.742 1 91.44 138 ILE A N 1
ATOM 1091 C CA . ILE A 1 138 ? 12.641 5.059 -7.18 1 91.44 138 ILE A CA 1
ATOM 1092 C C . ILE A 1 138 ? 12.93 4.789 -8.656 1 91.44 138 ILE A C 1
ATOM 1094 O O . ILE A 1 138 ? 13.188 3.648 -9.047 1 91.44 138 ILE A O 1
ATOM 1098 N N . PRO A 1 139 ? 12.922 5.832 -9.523 1 90.94 139 PRO A N 1
ATOM 1099 C CA . PRO A 1 139 ? 13.312 5.59 -10.922 1 90.94 139 PRO A CA 1
ATOM 1100 C C . PRO A 1 139 ? 14.727 5.035 -11.047 1 90.94 139 PRO A C 1
ATOM 1102 O O . PRO A 1 139 ? 15 4.23 -11.945 1 90.94 139 PRO A O 1
ATOM 1105 N N . LEU A 1 140 ? 15.578 5.426 -10.172 1 92.38 140 LEU A N 1
ATOM 1106 C CA . LEU A 1 140 ? 16.938 4.906 -10.188 1 92.38 140 LEU A CA 1
ATOM 1107 C C . LEU A 1 140 ? 16.969 3.436 -9.781 1 92.38 140 LEU A C 1
ATOM 1109 O O . LEU A 1 140 ? 17.75 2.652 -10.328 1 92.38 140 LEU A O 1
ATOM 1113 N N . LEU A 1 141 ? 16.156 3.076 -8.844 1 89.56 141 LEU A N 1
ATOM 1114 C CA . LEU A 1 141 ? 16.031 1.682 -8.438 1 89.56 141 LEU A CA 1
ATOM 1115 C C . LEU A 1 141 ? 15.516 0.82 -9.586 1 89.56 141 LEU A C 1
ATOM 1117 O O . LEU A 1 141 ? 15.961 -0.316 -9.758 1 89.56 141 LEU A O 1
ATOM 1121 N N . LYS A 1 142 ? 14.602 1.389 -10.312 1 88.88 142 LYS A N 1
ATOM 1122 C CA . LYS A 1 142 ? 14.086 0.695 -11.484 1 88.88 142 LYS A CA 1
ATOM 1123 C C . LYS A 1 142 ? 15.203 0.427 -12.492 1 88.88 142 LYS A C 1
ATOM 1125 O O . LYS A 1 142 ? 15.297 -0.671 -13.047 1 88.88 142 LYS A O 1
ATOM 1130 N N . GLN A 1 143 ? 16 1.395 -12.773 1 90.75 143 GLN A N 1
ATOM 1131 C CA . GLN A 1 143 ? 17.109 1.26 -13.703 1 90.75 143 GLN A CA 1
ATOM 1132 C C . GLN A 1 143 ? 18.094 0.18 -13.242 1 90.75 143 GLN A C 1
ATOM 1134 O O . GLN A 1 143 ? 18.562 -0.619 -14.047 1 90.75 143 GLN A O 1
ATOM 1139 N N . LYS A 1 144 ? 18.328 0.2 -11.992 1 91.19 144 LYS A N 1
ATOM 1140 C CA . LYS A 1 144 ? 19.219 -0.813 -11.43 1 91.19 144 LYS A CA 1
ATOM 1141 C C . LYS A 1 144 ? 18.656 -2.217 -11.641 1 91.19 144 LYS A C 1
ATOM 1143 O O . LYS A 1 144 ? 19.391 -3.133 -12.016 1 91.19 144 LYS A O 1
ATOM 1148 N N . TRP A 1 145 ? 17.422 -2.422 -11.445 1 89.56 145 TRP A N 1
ATOM 1149 C CA . TRP A 1 145 ? 16.75 -3.699 -11.672 1 89.56 145 TRP A CA 1
ATOM 1150 C C . TRP A 1 145 ? 16.859 -4.121 -13.133 1 89.56 145 TRP A C 1
ATOM 1152 O O . TRP A 1 145 ? 17.156 -5.281 -13.43 1 89.56 145 TRP A O 1
ATOM 1162 N N . ASP A 1 146 ? 16.625 -3.166 -13.984 1 87.12 146 ASP A N 1
ATOM 1163 C CA . ASP A 1 146 ? 16.672 -3.445 -15.414 1 87.12 146 ASP A CA 1
ATOM 1164 C C . ASP A 1 146 ? 18.078 -3.9 -15.828 1 87.12 146 ASP A C 1
ATOM 1166 O O . ASP A 1 146 ? 18.219 -4.789 -16.672 1 87.12 146 ASP A O 1
ATOM 1170 N N . GLU A 1 147 ? 19.016 -3.365 -15.289 1 89.62 147 GLU A N 1
ATOM 1171 C CA . GLU A 1 147 ? 20.406 -3.701 -15.602 1 89.62 147 GLU A CA 1
ATOM 1172 C C . GLU A 1 147 ? 20.75 -5.102 -15.102 1 89.62 147 GLU A C 1
ATOM 1174 O O . GLU A 1 147 ? 21.531 -5.812 -15.742 1 89.62 147 GLU A O 1
ATOM 1179 N N . LEU A 1 148 ? 20.172 -5.473 -14.023 1 85.31 148 LEU A N 1
ATOM 1180 C CA . LEU A 1 148 ? 20.438 -6.785 -13.438 1 85.31 148 LEU A CA 1
ATOM 1181 C C . LEU A 1 148 ? 19.719 -7.879 -14.227 1 85.31 148 LEU A C 1
ATOM 1183 O O . LEU A 1 148 ? 20.203 -9.016 -14.297 1 85.31 148 LEU A O 1
ATOM 1187 N N . ASN A 1 149 ? 18.578 -7.547 -14.805 1 78.62 149 ASN A N 1
ATOM 1188 C CA . ASN A 1 149 ? 17.766 -8.562 -15.453 1 78.62 149 ASN A CA 1
ATOM 1189 C C . ASN A 1 149 ? 17.922 -8.531 -16.969 1 78.62 149 ASN A C 1
ATOM 1191 O O . ASN A 1 149 ? 17.25 -9.273 -17.688 1 78.62 149 ASN A O 1
ATOM 1195 N N . ASN A 1 150 ? 18.531 -7.508 -17.469 1 66 150 ASN A N 1
ATOM 1196 C CA . ASN A 1 150 ? 18.953 -7.547 -18.859 1 66 150 ASN A CA 1
ATOM 1197 C C . ASN A 1 150 ? 20.297 -8.258 -19.016 1 66 150 ASN A C 1
ATOM 1199 O O . ASN A 1 150 ? 21.172 -8.148 -18.156 1 66 150 ASN A O 1
ATOM 1203 N N . MET B 1 1 ? -18.375 23.531 1.683 1 79.25 1 MET B N 1
ATOM 1204 C CA . MET B 1 1 ? -17.156 22.812 2.076 1 79.25 1 MET B CA 1
ATOM 1205 C C . MET B 1 1 ? -15.945 23.734 2.029 1 79.25 1 MET B C 1
ATOM 1207 O O . MET B 1 1 ? -15.719 24.422 1.028 1 79.25 1 MET B O 1
ATOM 1211 N N . ASN B 1 2 ? -15.25 23.922 3.141 1 92.19 2 ASN B N 1
ATOM 1212 C CA . ASN B 1 2 ? -14.062 24.766 3.154 1 92.19 2 ASN B CA 1
ATOM 1213 C C . ASN B 1 2 ? -12.844 24.047 2.594 1 92.19 2 ASN B C 1
ATOM 1215 O O . ASN B 1 2 ? -12.938 22.891 2.191 1 92.19 2 ASN B O 1
ATOM 1219 N N . GLU B 1 3 ? -11.828 24.766 2.389 1 93.94 3 GLU B N 1
ATOM 1220 C CA . GLU B 1 3 ? -10.633 24.25 1.738 1 93.94 3 GLU B CA 1
ATOM 1221 C C . GLU B 1 3 ? -10.078 23.031 2.49 1 93.94 3 GLU B C 1
ATOM 1223 O O . GLU B 1 3 ? -9.594 22.078 1.875 1 93.94 3 GLU B O 1
ATOM 1228 N N . GLN B 1 4 ? -10.156 23.062 3.748 1 94.56 4 GLN B N 1
ATOM 1229 C CA . GLN B 1 4 ? -9.68 21.938 4.551 1 94.56 4 GLN B CA 1
ATOM 1230 C C . GLN B 1 4 ? -10.523 20.688 4.316 1 94.56 4 GLN B C 1
ATOM 1232 O O . GLN B 1 4 ? -9.992 19.594 4.18 1 94.56 4 GLN B O 1
ATOM 1237 N N . GLU B 1 5 ? -11.82 20.875 4.281 1 96.25 5 GLU B N 1
ATOM 1238 C CA . GLU B 1 5 ? -12.727 19.766 4.039 1 96.25 5 GLU B CA 1
ATOM 1239 C C . GLU B 1 5 ? -12.5 19.156 2.658 1 96.25 5 GLU B C 1
ATOM 1241 O O . GLU B 1 5 ? -12.523 17.938 2.504 1 96.25 5 GLU B O 1
ATOM 1246 N N . LYS B 1 6 ? -12.281 20.016 1.704 1 97.5 6 LYS B N 1
ATOM 1247 C CA . LYS B 1 6 ? -11.977 19.531 0.361 1 97.5 6 LYS B CA 1
ATOM 1248 C C . LYS B 1 6 ? -10.68 18.734 0.349 1 97.5 6 LYS B C 1
ATOM 1250 O O . LYS B 1 6 ? -10.586 17.688 -0.31 1 97.5 6 LYS B O 1
ATOM 1255 N N . TYR B 1 7 ? -9.75 19.266 1.031 1 97.94 7 TYR B N 1
ATOM 1256 C CA . TYR B 1 7 ? -8.461 18.594 1.13 1 97.94 7 TYR B CA 1
ATOM 1257 C C . TYR B 1 7 ? -8.609 17.219 1.774 1 97.94 7 TYR B C 1
ATOM 1259 O O . TYR B 1 7 ? -8.078 16.219 1.266 1 97.94 7 TYR B O 1
ATOM 1267 N N . ILE B 1 8 ? -9.336 17.125 2.842 1 98.12 8 ILE B N 1
ATOM 1268 C CA . ILE B 1 8 ? -9.57 15.867 3.559 1 98.12 8 ILE B CA 1
ATOM 1269 C C . ILE B 1 8 ? -10.219 14.852 2.625 1 98.12 8 ILE B C 1
ATOM 1271 O O . ILE B 1 8 ? -9.812 13.688 2.584 1 98.12 8 ILE B O 1
ATOM 1275 N N . GLU B 1 9 ? -11.141 15.336 1.826 1 98.31 9 GLU B N 1
ATOM 1276 C CA . GLU B 1 9 ? -11.82 14.461 0.872 1 98.31 9 GLU B CA 1
ATOM 1277 C C . GLU B 1 9 ? -10.859 13.977 -0.207 1 98.31 9 GLU B C 1
ATOM 1279 O O . GLU B 1 9 ? -10.945 12.828 -0.656 1 98.31 9 GLU B O 1
ATOM 1284 N N . GLN B 1 10 ? -9.93 14.781 -0.61 1 98.12 10 GLN B N 1
ATOM 1285 C CA . GLN B 1 10 ? -8.953 14.398 -1.624 1 98.12 10 GLN B CA 1
ATOM 1286 C C . GLN B 1 10 ? -8.023 13.305 -1.106 1 98.12 10 GLN B C 1
ATOM 1288 O O . GLN B 1 10 ? -7.715 12.359 -1.827 1 98.12 10 GLN B O 1
ATOM 1293 N N . VAL B 1 11 ? -7.594 13.43 0.123 1 98.12 11 VAL B N 1
ATOM 1294 C CA . VAL B 1 11 ? -6.738 12.398 0.704 1 98.12 11 VAL B CA 1
ATOM 1295 C C . VAL B 1 11 ? -7.516 11.094 0.841 1 98.12 11 VAL B C 1
ATOM 1297 O O . VAL B 1 11 ? -6.988 10.016 0.552 1 98.12 11 VAL B O 1
ATOM 1300 N N . GLY B 1 12 ? -8.742 11.227 1.315 1 98.5 12 GLY B N 1
ATOM 1301 C CA . GLY B 1 12 ? -9.602 10.055 1.384 1 98.5 12 GLY B CA 1
ATOM 1302 C C . GLY B 1 12 ? -9.742 9.344 0.053 1 98.5 12 GLY B C 1
ATOM 1303 O O . GLY B 1 12 ? -9.648 8.117 -0.013 1 98.5 12 GLY B O 1
ATOM 1304 N N . LEU B 1 13 ? -9.945 10.133 -1.013 1 97.88 13 LEU B N 1
ATOM 1305 C CA . LEU B 1 13 ? -10.117 9.57 -2.348 1 97.88 13 LEU B CA 1
ATOM 1306 C C . LEU B 1 13 ? -8.82 8.922 -2.832 1 97.88 13 LEU B C 1
ATOM 1308 O O . LEU B 1 13 ? -8.852 7.906 -3.527 1 97.88 13 LEU B O 1
ATOM 1312 N N . PHE B 1 14 ? -7.734 9.492 -2.512 1 97 14 PHE B N 1
ATOM 1313 C CA . PHE B 1 14 ? -6.445 8.898 -2.854 1 97 14 PHE B CA 1
ATOM 1314 C C . PHE B 1 14 ? -6.309 7.508 -2.24 1 97 14 PHE B C 1
ATOM 1316 O O . PHE B 1 14 ? -5.957 6.551 -2.934 1 97 14 PHE B O 1
ATOM 1323 N N . TYR B 1 15 ? -6.613 7.41 -0.943 1 96.88 15 TYR B N 1
ATOM 1324 C CA . TYR B 1 15 ? -6.559 6.121 -0.263 1 96.88 15 TYR B CA 1
ATOM 1325 C C . TYR B 1 15 ? -7.48 5.109 -0.938 1 96.88 15 TYR B C 1
ATOM 1327 O O . TYR B 1 15 ? -7.066 3.988 -1.236 1 96.88 15 TYR B O 1
ATOM 1335 N N . GLU B 1 16 ? -8.602 5.543 -1.234 1 96.38 16 GLU B N 1
ATOM 1336 C CA . GLU B 1 16 ? -9.609 4.656 -1.81 1 96.38 16 GLU B CA 1
ATOM 1337 C C . GLU B 1 16 ? -9.164 4.121 -3.166 1 96.38 16 GLU B C 1
ATOM 1339 O O . GLU B 1 16 ? -9.43 2.963 -3.5 1 96.38 16 GLU B O 1
ATOM 1344 N N . GLN B 1 17 ? -8.477 4.91 -3.918 1 93 17 GLN B N 1
ATOM 1345 C CA . GLN B 1 17 ? -7.984 4.52 -5.234 1 93 17 GLN B CA 1
ATOM 1346 C C . GLN B 1 17 ? -7.012 3.348 -5.129 1 93 17 GLN B C 1
ATOM 1348 O O . GLN B 1 17 ? -6.898 2.543 -6.059 1 93 17 GLN B O 1
ATOM 1353 N N . PHE B 1 18 ? -6.441 3.182 -3.984 1 92.12 18 PHE B N 1
ATOM 1354 C CA . PHE B 1 18 ? -5.461 2.121 -3.799 1 92.12 18 PHE B CA 1
ATOM 1355 C C . PHE B 1 18 ? -6.047 0.973 -2.99 1 92.12 18 PHE B C 1
ATOM 1357 O O . PHE B 1 18 ? -5.316 0.095 -2.525 1 92.12 18 PHE B O 1
ATOM 1364 N N . GLY B 1 19 ? -7.352 1.088 -2.777 1 93.56 19 GLY B N 1
ATOM 1365 C CA . GLY B 1 19 ? -8.023 0.005 -2.08 1 93.56 19 GLY B CA 1
ATOM 1366 C C . GLY B 1 19 ? -7.949 0.131 -0.57 1 93.56 19 GLY B C 1
ATOM 1367 O O . GLY B 1 19 ? -8.359 -0.778 0.155 1 93.56 19 GLY B O 1
ATOM 1368 N N . LEU B 1 20 ? -7.43 1.212 -0.115 1 96.25 20 LEU B N 1
ATOM 1369 C CA . LEU B 1 20 ? -7.371 1.47 1.319 1 96.25 20 LEU B CA 1
ATOM 1370 C C . LEU B 1 20 ? -8.656 2.131 1.808 1 96.25 20 LEU B C 1
ATOM 1372 O O . LEU B 1 20 ? -9.391 2.725 1.018 1 96.25 20 LEU B O 1
ATOM 1376 N N . PRO B 1 21 ? -8.938 2.008 3.084 1 97.31 21 PRO B N 1
ATOM 1377 C CA . PRO B 1 21 ? -10.18 2.611 3.574 1 97.31 21 PRO B CA 1
ATOM 1378 C C . PRO B 1 21 ? -10.203 4.129 3.416 1 97.31 21 PRO B C 1
ATOM 1380 O O . PRO B 1 21 ? -9.281 4.812 3.861 1 97.31 21 PRO B O 1
ATOM 1383 N N . LYS B 1 22 ? -11.25 4.582 2.848 1 97.88 22 LYS B N 1
ATOM 1384 C CA . LYS B 1 22 ? -11.414 6.016 2.625 1 97.88 22 LYS B CA 1
ATOM 1385 C C . LYS B 1 22 ? -11.328 6.789 3.938 1 97.88 22 LYS B C 1
ATOM 1387 O O . LYS B 1 22 ? -10.703 7.848 4 1 97.88 22 LYS B O 1
ATOM 1392 N N . MET B 1 23 ? -11.93 6.328 4.965 1 98.5 23 MET B N 1
ATOM 1393 C CA . MET B 1 23 ? -11.953 7.004 6.258 1 98.5 23 MET B CA 1
ATOM 1394 C C . MET B 1 23 ? -10.547 7.125 6.836 1 98.5 23 MET B C 1
ATOM 1396 O O . MET B 1 23 ? -10.219 8.125 7.477 1 98.5 23 MET B O 1
ATOM 1400 N N . ALA B 1 24 ? -9.727 6.078 6.633 1 98.31 24 ALA B N 1
ATOM 1401 C CA . ALA B 1 24 ? -8.344 6.207 7.066 1 98.31 24 ALA B CA 1
ATOM 1402 C C . ALA B 1 24 ? -7.656 7.383 6.379 1 98.31 24 ALA B C 1
ATOM 1404 O O . ALA B 1 24 ? -6.949 8.164 7.027 1 98.31 24 ALA B O 1
ATOM 1405 N N . GLY B 1 25 ? -7.945 7.535 5.094 1 98.5 25 GLY B N 1
ATOM 1406 C CA . GLY B 1 25 ? -7.438 8.68 4.359 1 98.5 25 GLY B CA 1
ATOM 1407 C C . GLY B 1 25 ? -7.961 10.008 4.883 1 98.5 25 GLY B C 1
ATOM 1408 O O . GLY B 1 25 ? -7.211 10.977 4.992 1 98.5 25 GLY B O 1
ATOM 1409 N N . ARG B 1 26 ? -9.188 10.031 5.207 1 98.75 26 ARG B N 1
ATOM 1410 C CA . ARG B 1 26 ? -9.789 11.242 5.75 1 98.75 26 ARG B CA 1
ATOM 1411 C C . ARG B 1 26 ? -9.164 11.609 7.09 1 98.75 26 ARG B C 1
ATOM 1413 O O . ARG B 1 26 ? -8.891 12.789 7.355 1 98.75 26 ARG B O 1
ATOM 1420 N N . ILE B 1 27 ? -8.938 10.641 7.883 1 98.69 27 ILE B N 1
ATOM 1421 C CA . ILE B 1 27 ? -8.297 10.898 9.164 1 98.69 27 ILE B CA 1
ATOM 1422 C C . ILE B 1 27 ? -6.898 11.469 8.945 1 98.69 27 ILE B C 1
ATOM 1424 O O . ILE B 1 27 ? -6.52 12.461 9.578 1 98.69 27 ILE B O 1
ATOM 1428 N N . LEU B 1 28 ? -6.215 10.891 8.07 1 97.38 28 LEU B N 1
ATOM 1429 C CA . LEU B 1 28 ? -4.871 11.367 7.754 1 97.38 28 LEU B CA 1
ATOM 1430 C C . LEU B 1 28 ? -4.906 12.805 7.258 1 97.38 28 LEU B C 1
ATOM 1432 O O . LEU B 1 28 ? -4.133 13.648 7.719 1 97.38 28 LEU B O 1
ATOM 1436 N N . GLY B 1 29 ? -5.824 13.039 6.32 1 97.75 29 GLY B N 1
ATOM 1437 C CA . GLY B 1 29 ? -5.98 14.398 5.82 1 97.75 29 GLY B CA 1
ATOM 1438 C C . GLY B 1 29 ? -6.285 15.406 6.914 1 97.75 29 GLY B C 1
ATOM 1439 O O . GLY B 1 29 ? -5.738 16.516 6.914 1 97.75 29 GLY B O 1
ATOM 1440 N N . TYR B 1 30 ? -7.109 15.008 7.816 1 97.75 30 TYR B N 1
ATOM 1441 C CA . TYR B 1 30 ? -7.457 15.867 8.938 1 97.75 30 TYR B CA 1
ATOM 1442 C C . TYR B 1 30 ? -6.238 16.172 9.805 1 97.75 30 TYR B C 1
ATOM 1444 O O . TYR B 1 30 ? -5.953 17.328 10.117 1 97.75 30 TYR B O 1
ATOM 1452 N N . LEU B 1 31 ? -5.457 15.148 10.117 1 95.81 31 LEU B N 1
ATOM 1453 C CA . LEU B 1 31 ? -4.293 15.32 10.984 1 95.81 31 LEU B CA 1
ATOM 1454 C C . LEU B 1 31 ? -3.225 16.172 10.297 1 95.81 31 LEU B C 1
ATOM 1456 O O . LEU B 1 31 ? -2.572 16.984 10.938 1 95.81 31 LEU B O 1
ATOM 1460 N N . ILE B 1 32 ? -3.09 16 9.023 1 94.88 32 ILE B N 1
ATOM 1461 C CA . ILE B 1 32 ? -2.096 16.75 8.258 1 94.88 32 ILE B CA 1
ATOM 1462 C C . ILE B 1 32 ? -2.479 18.234 8.219 1 94.88 32 ILE B C 1
ATOM 1464 O O . ILE B 1 32 ? -1.618 19.094 8.352 1 94.88 32 ILE B O 1
ATOM 1468 N N . SER B 1 33 ? -3.709 18.453 8.094 1 94.62 33 SER B N 1
ATOM 1469 C CA . SER B 1 33 ? -4.156 19.828 7.863 1 94.62 33 SER B CA 1
ATOM 1470 C C . SER B 1 33 ? -4.586 20.484 9.164 1 94.62 33 SER B C 1
ATOM 1472 O O . SER B 1 33 ? -5.051 21.641 9.164 1 94.62 33 SER B O 1
ATOM 1474 N N . SER B 1 34 ? -4.461 19.766 10.219 1 92.5 34 SER B N 1
ATOM 1475 C CA . SER B 1 34 ? -4.867 20.297 11.516 1 92.5 34 SER B CA 1
ATOM 1476 C C . SER B 1 34 ? -3.93 21.406 11.984 1 92.5 34 SER B C 1
ATOM 1478 O O . SER B 1 34 ? -2.715 21.312 11.789 1 92.5 34 SER B O 1
ATOM 1480 N N . SER B 1 35 ? -4.457 22.375 12.695 1 87.81 35 SER B N 1
ATOM 1481 C CA . SER B 1 35 ? -3.68 23.5 13.211 1 87.81 35 SER B CA 1
ATOM 1482 C C . SER B 1 35 ? -2.971 23.125 14.508 1 87.81 35 SER B C 1
ATOM 1484 O O . SER B 1 35 ? -2.203 23.922 15.055 1 87.81 35 SER B O 1
ATOM 1486 N N . THR B 1 36 ? -3.168 21.922 15.055 1 88.25 36 THR B N 1
ATOM 1487 C CA . THR B 1 36 ? -2.516 21.453 16.266 1 88.25 36 THR B CA 1
ATOM 1488 C C . THR B 1 36 ? -2.029 20.016 16.094 1 88.25 36 THR B C 1
ATOM 1490 O O . THR B 1 36 ? -2.633 19.234 15.352 1 88.25 36 THR B O 1
ATOM 1493 N N . LYS B 1 37 ? -0.983 19.656 16.812 1 87.94 37 LYS B N 1
ATOM 1494 C CA . LYS B 1 37 ? -0.49 18.281 16.812 1 87.94 37 LYS B CA 1
ATOM 1495 C C . LYS B 1 37 ? -1.287 17.406 17.781 1 87.94 37 LYS B C 1
ATOM 1497 O O . LYS B 1 37 ? -1.164 16.188 17.75 1 87.94 37 LYS B O 1
ATOM 1502 N N . ASN B 1 38 ? -2.041 18.125 18.578 1 92.31 38 ASN B N 1
ATOM 1503 C CA . ASN B 1 38 ? -2.816 17.406 19.578 1 92.31 38 ASN B CA 1
ATOM 1504 C C . ASN B 1 38 ? -4.262 17.203 19.141 1 92.31 38 ASN B C 1
ATOM 1506 O O . ASN B 1 38 ? -5.105 18.078 19.328 1 92.31 38 ASN B O 1
ATOM 1510 N N . ASN B 1 39 ? -4.5 16.094 18.453 1 95.25 39 ASN B N 1
ATOM 1511 C CA . ASN B 1 39 ? -5.852 15.727 18.047 1 95.25 39 ASN B CA 1
ATOM 1512 C C . ASN B 1 39 ? -6.312 14.445 18.734 1 95.25 39 ASN B C 1
ATOM 1514 O O . ASN B 1 39 ? -5.719 13.383 18.531 1 95.25 39 ASN B O 1
ATOM 1518 N N . SER B 1 40 ? -7.395 14.602 19.562 1 97.12 40 SER B N 1
ATOM 1519 C CA . SER B 1 40 ? -7.898 13.438 20.281 1 97.12 40 SER B CA 1
ATOM 1520 C C . SER B 1 40 ? -8.797 12.586 19.391 1 97.12 40 SER B C 1
ATOM 1522 O O . SER B 1 40 ? -9.133 12.984 18.281 1 97.12 40 SER B O 1
ATOM 1524 N N . PHE B 1 41 ? -9.141 11.414 19.953 1 97.56 41 PHE B N 1
ATOM 1525 C CA . PHE B 1 41 ? -10.109 10.531 19.312 1 97.56 41 PHE B CA 1
ATOM 1526 C C . PHE B 1 41 ? -11.414 11.273 19.047 1 97.56 41 PHE B C 1
ATOM 1528 O O . PHE B 1 41 ? -11.953 11.211 17.953 1 97.56 41 PHE B O 1
ATOM 1535 N N . GLN B 1 42 ? -11.875 12.062 19.984 1 97.31 42 GLN B N 1
ATOM 1536 C CA . GLN B 1 42 ? -13.117 12.82 19.875 1 97.31 42 GLN B CA 1
ATOM 1537 C C . GLN B 1 42 ? -13 13.922 18.828 1 97.31 42 GLN B C 1
ATOM 1539 O O . GLN B 1 42 ? -13.961 14.195 18.094 1 97.31 42 GLN B O 1
ATOM 1544 N N . ASP B 1 43 ? -11.867 14.523 18.75 1 97.12 43 ASP B N 1
ATOM 1545 C CA . ASP B 1 43 ? -11.641 15.539 17.734 1 97.12 43 ASP B CA 1
ATOM 1546 C C . ASP B 1 43 ? -11.82 14.969 16.328 1 97.12 43 ASP B C 1
ATOM 1548 O O . ASP B 1 43 ? -12.43 15.602 15.461 1 97.12 43 ASP B O 1
ATOM 1552 N N . CYS B 1 44 ? -11.281 13.797 16.141 1 97.94 44 CYS B N 1
ATOM 1553 C CA . CYS B 1 44 ? -11.422 13.125 14.859 1 97.94 44 CYS B CA 1
ATOM 1554 C C . CYS B 1 44 ? -12.891 12.836 14.555 1 97.94 44 CYS B C 1
ATOM 1556 O O . CYS B 1 44 ? -13.359 13.094 13.453 1 97.94 44 CYS B O 1
ATOM 1558 N N . MET B 1 45 ? -13.57 12.297 15.555 1 98.31 45 MET B N 1
ATOM 1559 C CA . MET B 1 45 ? -14.992 11.992 15.375 1 98.31 45 MET B CA 1
ATOM 1560 C C . MET B 1 45 ? -15.773 13.242 14.992 1 98.31 45 MET B C 1
ATOM 1562 O O . MET B 1 45 ? -16.562 13.219 14.039 1 98.31 45 MET B O 1
ATOM 1566 N N . ASP B 1 46 ? -15.555 14.336 15.617 1 97.75 46 ASP B N 1
ATOM 1567 C CA . ASP B 1 46 ? -16.297 15.578 15.414 1 97.75 46 ASP B CA 1
ATOM 1568 C C . ASP B 1 46 ? -15.953 16.203 14.062 1 97.75 46 ASP B C 1
ATOM 1570 O O . ASP B 1 46 ? -16.844 16.641 13.336 1 97.75 46 ASP B O 1
ATOM 1574 N N . ALA B 1 47 ? -14.695 16.219 13.758 1 96.94 47 ALA B N 1
ATOM 1575 C CA . ALA B 1 47 ? -14.242 16.859 12.531 1 96.94 47 ALA B CA 1
ATOM 1576 C C . ALA B 1 47 ? -14.742 16.109 11.297 1 96.94 47 ALA B C 1
ATOM 1578 O O . ALA B 1 47 ? -15.07 16.719 10.281 1 96.94 47 ALA B O 1
ATOM 1579 N N . LEU B 1 48 ? -14.844 14.766 11.461 1 98.19 48 LEU B N 1
ATOM 1580 C CA . LEU B 1 48 ? -15.133 13.945 10.289 1 98.19 48 LEU B CA 1
ATOM 1581 C C . LEU B 1 48 ? -16.578 13.461 10.312 1 98.19 48 LEU B C 1
ATOM 1583 O O . LEU B 1 48 ? -17.031 12.812 9.367 1 98.19 48 LEU B O 1
ATOM 1587 N N . LYS B 1 49 ? -17.281 13.797 11.375 1 97.81 49 LYS B N 1
ATOM 1588 C CA . LYS B 1 49 ? -18.672 13.398 11.531 1 97.81 49 LYS B CA 1
ATOM 1589 C C . LYS B 1 49 ? -18.859 11.906 11.273 1 97.81 49 LYS B C 1
ATOM 1591 O O . LYS B 1 49 ? -19.703 11.508 10.469 1 97.81 49 LYS B O 1
ATOM 1596 N N . ALA B 1 50 ? -18.0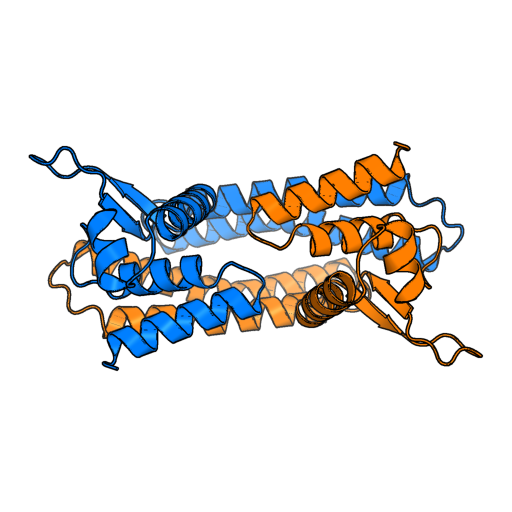78 11.156 12.008 1 97.81 50 ALA B N 1
ATOM 1597 C CA . ALA B 1 50 ? -18.062 9.703 11.828 1 97.81 50 ALA B CA 1
ATOM 1598 C C . ALA B 1 50 ? -18.359 8.977 13.141 1 97.81 50 ALA B C 1
ATOM 1600 O O . ALA B 1 50 ? -18.219 9.562 14.219 1 97.81 50 ALA B O 1
ATOM 1601 N N . SER B 1 51 ? -18.781 7.746 13.016 1 97.31 51 SER B N 1
ATOM 1602 C CA . SER B 1 51 ? -19.094 6.93 14.188 1 97.31 51 SER B CA 1
ATOM 1603 C C . SER B 1 51 ? -17.828 6.535 14.945 1 97.31 51 SER B C 1
ATOM 1605 O O . SER B 1 51 ? -16.734 6.57 14.391 1 97.31 51 SER B O 1
ATOM 1607 N N . LYS B 1 52 ? -17.984 6.137 16.25 1 97.44 52 LYS B N 1
ATOM 1608 C CA . LYS B 1 52 ? -16.891 5.633 17.078 1 97.44 52 LYS B CA 1
ATOM 1609 C C . LYS B 1 52 ? -16.219 4.43 16.422 1 97.44 52 LYS B C 1
ATOM 1611 O O . LYS B 1 52 ? -14.984 4.348 16.375 1 97.44 52 LYS B O 1
ATOM 1616 N N . GLY B 1 53 ? -17.062 3.52 15.961 1 97.06 53 GLY B N 1
ATOM 1617 C CA . GLY B 1 53 ? -16.531 2.322 15.32 1 97.06 53 GLY B CA 1
ATOM 1618 C C . GLY B 1 53 ? -15.68 2.623 14.102 1 97.06 53 GLY B C 1
ATOM 1619 O O . GLY B 1 53 ? -14.609 2.043 13.93 1 97.06 53 GLY B O 1
ATOM 1620 N N . SER B 1 54 ? -16.094 3.51 13.258 1 97.06 54 SER B N 1
ATOM 1621 C CA . SER B 1 54 ? -15.367 3.895 12.055 1 97.06 54 SER B CA 1
ATOM 1622 C C . SER B 1 54 ? -14.023 4.531 12.398 1 97.06 54 SER B C 1
ATOM 1624 O O . SER B 1 54 ? -12.992 4.172 11.828 1 97.06 54 SER B O 1
ATOM 1626 N N . ILE B 1 55 ? -14.039 5.41 13.344 1 98.31 55 ILE B N 1
ATOM 1627 C CA . ILE B 1 55 ? -12.82 6.113 13.734 1 98.31 55 ILE B CA 1
ATOM 1628 C C . ILE B 1 55 ? -11.859 5.145 14.422 1 98.31 55 ILE B C 1
ATOM 1630 O O . ILE B 1 55 ? -10.664 5.125 14.125 1 98.31 55 ILE B O 1
ATOM 1634 N N . SER B 1 56 ? -12.352 4.316 15.336 1 97.94 56 SER B N 1
ATOM 1635 C CA . SER B 1 56 ? -11.508 3.402 16.094 1 97.94 56 SER B CA 1
ATOM 1636 C C . SER B 1 56 ? -10.75 2.453 15.18 1 97.94 56 SER B C 1
ATOM 1638 O O . SER B 1 56 ? -9.531 2.316 15.289 1 97.94 56 SER B O 1
ATOM 1640 N N . GLY B 1 57 ? -11.43 1.882 14.25 1 97.31 57 GLY B N 1
ATOM 1641 C CA . GLY B 1 57 ? -10.812 0.941 13.336 1 97.31 57 GLY B CA 1
ATOM 1642 C C . GLY B 1 57 ? -9.773 1.584 12.438 1 97.31 57 GLY B C 1
ATOM 1643 O O . GLY B 1 57 ? -8.711 1.001 12.188 1 97.31 57 GLY B O 1
ATOM 1644 N N . ASN B 1 58 ? -10.055 2.705 11.977 1 98.12 58 ASN B N 1
ATOM 1645 C CA . ASN B 1 58 ? -9.156 3.354 11.023 1 98.12 58 ASN B CA 1
ATOM 1646 C C . ASN B 1 58 ? -7.961 3.98 11.727 1 98.12 58 ASN B C 1
ATOM 1648 O O . ASN B 1 58 ? -6.867 4.043 11.164 1 98.12 58 ASN B O 1
ATOM 1652 N N . ILE B 1 59 ? -8.07 4.398 12.938 1 98.12 59 ILE B N 1
ATOM 1653 C CA . ILE B 1 59 ? -6.93 4.84 13.727 1 98.12 59 ILE B CA 1
ATOM 1654 C C . ILE B 1 59 ? -6 3.662 14 1 98.12 59 ILE B C 1
ATOM 1656 O O . ILE B 1 59 ? -4.781 3.777 13.852 1 98.12 59 ILE B O 1
ATOM 1660 N N . LYS B 1 60 ? -6.574 2.586 14.391 1 97.38 60 LYS B N 1
ATOM 1661 C CA . LYS B 1 60 ? -5.777 1.386 14.625 1 97.38 60 LYS B CA 1
ATOM 1662 C C . LYS B 1 60 ? -5 0.994 13.367 1 97.38 60 LYS B C 1
ATOM 1664 O O . LYS B 1 60 ? -3.822 0.635 13.445 1 97.38 60 LYS B O 1
ATOM 1669 N N . LEU B 1 61 ? -5.637 1.062 12.273 1 95.88 61 LEU B N 1
ATOM 1670 C CA . LEU B 1 61 ? -4.984 0.758 11.008 1 95.88 61 LEU B CA 1
ATOM 1671 C C . LEU B 1 61 ? -3.822 1.711 10.75 1 95.88 61 LEU B C 1
ATOM 1673 O O . LEU B 1 61 ? -2.705 1.273 10.469 1 95.88 61 LEU B O 1
ATOM 1677 N N . LEU B 1 62 ? -4.047 2.971 10.883 1 95.69 62 LEU B N 1
ATOM 1678 C CA . LEU B 1 62 ? -3.021 3.973 10.617 1 95.69 62 LEU B CA 1
ATOM 1679 C C . LEU B 1 62 ? -1.854 3.828 11.586 1 95.69 62 LEU B C 1
ATOM 1681 O O . LEU B 1 62 ? -0.699 4.047 11.211 1 95.69 62 LEU B O 1
ATOM 1685 N N . LEU B 1 63 ? -2.143 3.441 12.805 1 94.38 63 LEU B N 1
ATOM 1686 C CA . LEU B 1 63 ? -1.093 3.191 13.789 1 94.38 63 LEU B CA 1
ATOM 1687 C C . LEU B 1 63 ? -0.266 1.97 13.398 1 94.38 63 LEU B C 1
ATOM 1689 O O . LEU B 1 63 ? 0.965 2.01 13.438 1 94.38 63 LEU B O 1
ATOM 1693 N N . SER B 1 64 ? -0.973 0.984 12.969 1 91.31 64 SER B N 1
ATOM 1694 C CA . SER B 1 64 ? -0.289 -0.252 12.602 1 91.31 64 SER B CA 1
ATOM 1695 C C . SER B 1 64 ? 0.608 -0.046 11.391 1 91.31 64 SER B C 1
ATOM 1697 O O . SER B 1 64 ? 1.632 -0.718 11.242 1 91.31 64 SER B O 1
ATOM 1699 N N . GLN B 1 65 ? 0.245 0.895 10.539 1 89.12 65 GLN B N 1
ATOM 1700 C CA . GLN B 1 65 ? 1.013 1.204 9.336 1 89.12 65 GLN B CA 1
ATOM 1701 C C . GLN B 1 65 ? 2.082 2.254 9.625 1 89.12 65 GLN B C 1
ATOM 1703 O O . GLN B 1 65 ? 2.838 2.639 8.727 1 89.12 65 GLN B O 1
ATOM 1708 N N . ASN B 1 66 ? 2.107 2.732 10.797 1 89.81 66 ASN B N 1
ATOM 1709 C CA . ASN B 1 66 ? 3.041 3.762 11.242 1 89.81 66 ASN B CA 1
ATOM 1710 C C . ASN B 1 66 ? 2.861 5.059 10.453 1 89.81 66 ASN B C 1
ATOM 1712 O O . ASN B 1 66 ? 3.834 5.762 10.18 1 89.81 66 ASN B O 1
ATOM 1716 N N . MET B 1 67 ? 1.619 5.312 10.023 1 91.38 67 MET B N 1
ATOM 1717 C CA . MET B 1 67 ? 1.313 6.57 9.344 1 91.38 67 MET B CA 1
ATOM 1718 C C . MET B 1 67 ? 1.056 7.684 10.344 1 91.38 67 MET B C 1
ATOM 1720 O O . MET B 1 67 ? 1.338 8.852 10.07 1 91.38 67 MET B O 1
ATOM 1724 N N . ILE B 1 68 ? 0.501 7.242 11.5 1 93.75 68 ILE B N 1
ATOM 1725 C CA . ILE B 1 68 ? 0.295 8.172 12.609 1 93.75 68 ILE B CA 1
ATOM 1726 C C . ILE B 1 68 ? 0.854 7.578 13.898 1 93.75 68 ILE B C 1
ATOM 1728 O O . ILE B 1 68 ? 1.202 6.395 13.945 1 93.75 68 ILE B O 1
ATOM 1732 N N . GLU B 1 69 ? 1.019 8.391 14.859 1 93.31 69 GLU B N 1
ATOM 1733 C CA . GLU B 1 69 ? 1.477 7.938 16.172 1 93.31 69 GLU B CA 1
ATOM 1734 C C . GLU B 1 69 ? 0.613 8.516 17.281 1 93.31 69 GLU B C 1
ATOM 1736 O O . GLU B 1 69 ? -0.007 9.57 17.125 1 93.31 69 GLU B O 1
ATOM 1741 N N . LYS B 1 70 ? 0.586 7.742 18.344 1 94.94 70 LYS B N 1
ATOM 1742 C CA . LYS B 1 70 ? -0.107 8.141 19.578 1 94.94 70 LYS B CA 1
ATOM 1743 C C . LYS B 1 70 ? 0.843 8.844 20.531 1 94.94 70 LYS B C 1
ATOM 1745 O O . LYS B 1 70 ? 2.012 8.477 20.641 1 94.94 70 LYS B O 1
ATOM 1750 N N . HIS B 1 71 ? 0.377 9.938 21.109 1 92.75 71 HIS B N 1
ATOM 1751 C CA . HIS B 1 71 ? 1.186 10.609 22.125 1 92.75 71 HIS B CA 1
ATOM 1752 C C . HIS B 1 71 ? 0.315 11.164 23.25 1 92.75 71 HIS B C 1
ATOM 1754 O O . HIS B 1 71 ? -0.912 11.203 23.125 1 92.75 71 HIS B O 1
ATOM 1760 N N . MET B 1 72 ? 1.036 11.445 24.344 1 92.12 72 MET B N 1
ATOM 1761 C CA . MET B 1 72 ? 0.332 11.961 25.516 1 92.12 72 MET B CA 1
ATOM 1762 C C . MET B 1 72 ? 0.639 13.445 25.719 1 92.12 72 MET B C 1
ATOM 1764 O O . MET B 1 72 ? 1.711 13.922 25.344 1 92.12 72 MET B O 1
ATOM 1768 N N . VAL B 1 73 ? -0.341 14.156 26.125 1 91 73 VAL B N 1
ATOM 1769 C CA . VAL B 1 73 ? -0.177 15.562 26.484 1 91 73 VAL B CA 1
ATOM 1770 C C . VAL B 1 73 ? -0.297 15.734 28 1 91 73 VAL B C 1
ATOM 1772 O O . VAL B 1 73 ? -1.178 15.141 28.625 1 91 73 VAL B O 1
ATOM 1775 N N . SER B 1 74 ? 0.634 16.516 28.469 1 90.06 74 SER B N 1
ATOM 1776 C CA . SER B 1 74 ? 0.628 16.75 29.922 1 90.06 74 SER B CA 1
ATOM 1777 C C . SER B 1 74 ? -0.716 17.297 30.375 1 90.06 74 SER B C 1
ATOM 1779 O O . SER B 1 74 ? -1.248 18.234 29.781 1 90.06 74 SER B O 1
ATOM 1781 N N . GLY B 1 75 ? -1.229 16.641 31.469 1 90.81 75 GLY B N 1
ATOM 1782 C CA . GLY B 1 75 ? -2.461 17.109 32.094 1 90.81 75 GLY B CA 1
ATOM 1783 C C . GLY B 1 75 ? -3.705 16.469 31.5 1 90.81 75 GLY B C 1
ATOM 1784 O O . GLY B 1 75 ? -4.824 16.828 31.875 1 90.81 75 GLY B O 1
ATOM 1785 N N . SER B 1 76 ? -3.492 15.727 30.5 1 89.94 76 SER B N 1
ATOM 1786 C CA . SER B 1 76 ? -4.641 15.062 29.891 1 89.94 76 SER B CA 1
ATOM 1787 C C . SER B 1 76 ? -4.504 13.547 29.953 1 89.94 76 SER B C 1
ATOM 1789 O O . SER B 1 76 ? -3.412 13.008 29.766 1 89.94 76 SER B O 1
ATOM 1791 N N . ARG B 1 77 ? -5.562 12.898 30.219 1 88.88 77 ARG B N 1
ATOM 1792 C CA . ARG B 1 77 ? -5.574 11.438 30.266 1 88.88 77 ARG B CA 1
ATOM 1793 C C . ARG B 1 77 ? -5.926 10.852 28.906 1 88.88 77 ARG B C 1
ATOM 1795 O O . ARG B 1 77 ? -5.953 9.633 28.734 1 88.88 77 ARG B O 1
ATOM 1802 N N . GLN B 1 78 ? -6.16 11.773 28 1 92.62 78 GLN B N 1
ATOM 1803 C CA . GLN B 1 78 ? -6.562 11.328 26.656 1 92.62 78 GLN B CA 1
ATOM 1804 C C . GLN B 1 78 ? -5.352 11.078 25.766 1 92.62 78 GLN B C 1
ATOM 1806 O O . GLN B 1 78 ? -4.301 11.695 25.953 1 92.62 78 GLN B O 1
ATOM 1811 N N . SER B 1 79 ? -5.617 10.117 24.828 1 94.94 79 SER B N 1
ATOM 1812 C CA . SER B 1 79 ? -4.625 9.906 23.781 1 94.94 79 SER B CA 1
ATOM 1813 C C . SER B 1 79 ? -4.797 10.914 22.641 1 94.94 79 SER B C 1
ATOM 1815 O O . SER B 1 79 ? -5.922 11.234 22.25 1 94.94 79 SER B O 1
ATOM 1817 N N . TYR B 1 80 ? -3.682 11.359 22.156 1 96.44 80 TYR B N 1
ATOM 1818 C CA . TYR B 1 80 ? -3.682 12.258 21.016 1 96.44 80 TYR B CA 1
ATOM 1819 C C . TYR B 1 80 ? -2.902 11.656 19.844 1 96.44 80 TYR B C 1
ATOM 1821 O O . TYR B 1 80 ? -2.062 10.781 20.047 1 96.44 80 TYR B O 1
ATOM 1829 N N . TYR B 1 81 ? -3.27 12.086 18.656 1 95.56 81 TYR B N 1
ATOM 1830 C CA . TYR B 1 81 ? -2.699 11.508 17.453 1 95.56 81 TYR B CA 1
ATOM 1831 C C . TYR B 1 81 ? -2.102 12.586 16.562 1 95.56 81 TYR B C 1
ATOM 1833 O O . TYR B 1 81 ? -2.65 13.688 16.453 1 95.56 81 TYR B O 1
ATOM 1841 N N . ARG B 1 82 ? -1.013 12.227 15.945 1 92.38 82 ARG B N 1
ATOM 1842 C CA . ARG B 1 82 ? -0.365 13.078 14.953 1 92.38 82 ARG B CA 1
ATOM 1843 C C . ARG B 1 82 ? 0.315 12.242 13.875 1 92.38 82 ARG B C 1
ATOM 1845 O O . ARG B 1 82 ? 0.463 11.023 14.031 1 92.38 82 ARG B O 1
ATOM 1852 N N . ILE B 1 83 ? 0.609 12.891 12.781 1 90.81 83 ILE B N 1
ATOM 1853 C CA . ILE B 1 83 ? 1.341 12.188 11.734 1 90.81 83 ILE B CA 1
ATOM 1854 C C . ILE B 1 83 ? 2.666 11.672 12.289 1 90.81 83 ILE B C 1
ATOM 1856 O O . ILE B 1 83 ? 3.34 12.375 13.055 1 90.81 83 ILE B O 1
ATOM 1860 N N . ALA B 1 84 ? 2.945 10.461 11.867 1 86.88 84 ALA B N 1
ATOM 1861 C CA . ALA B 1 84 ? 4.215 9.898 12.312 1 86.88 84 ALA B CA 1
ATOM 1862 C C . ALA B 1 84 ? 5.387 10.508 11.555 1 86.88 84 ALA B C 1
ATOM 1864 O O . ALA B 1 84 ? 5.484 10.367 10.328 1 86.88 84 ALA B O 1
ATOM 1865 N N . SER B 1 85 ? 6.156 11.43 12.055 1 72.44 85 SER B N 1
ATOM 1866 C CA . SER B 1 85 ? 7.258 12.102 11.367 1 72.44 85 SER B CA 1
ATOM 1867 C C . SER B 1 85 ? 8.609 11.594 11.867 1 72.44 85 SER B C 1
ATOM 1869 O O . SER B 1 85 ? 9.547 11.438 11.086 1 72.44 85 SER B O 1
ATOM 1871 N N . ASP B 1 86 ? 8.789 11.57 13.195 1 62.25 86 ASP B N 1
ATOM 1872 C CA . ASP B 1 86 ? 10.117 11.406 13.773 1 62.25 86 ASP B CA 1
ATOM 1873 C C . ASP B 1 86 ? 10.68 10.016 13.492 1 62.25 86 ASP B C 1
ATOM 1875 O O . ASP B 1 86 ? 11.883 9.789 13.602 1 62.25 86 ASP B O 1
ATOM 1879 N N . SER B 1 87 ? 9.812 9.141 13.055 1 68.69 87 SER B N 1
ATOM 1880 C CA . SER B 1 87 ? 10.523 7.871 12.914 1 68.69 87 SER B CA 1
ATOM 1881 C C . SER B 1 87 ? 10.328 7.285 11.516 1 68.69 87 SER B C 1
ATOM 1883 O O . SER B 1 87 ? 9.781 6.191 11.367 1 68.69 87 SER B O 1
ATOM 1885 N N . LEU B 1 88 ? 10.719 8.117 10.492 1 71.69 88 LEU B N 1
ATOM 1886 C CA . LEU B 1 88 ? 10.766 7.59 9.133 1 71.69 88 LEU B CA 1
ATOM 1887 C C . LEU B 1 88 ? 11.484 6.246 9.094 1 71.69 88 LEU B C 1
ATOM 1889 O O . LEU B 1 88 ? 11.125 5.371 8.305 1 71.69 88 LEU B O 1
ATOM 1893 N N . ASN B 1 89 ? 12.352 6.145 10.109 1 75.88 89 ASN B N 1
ATOM 1894 C CA . ASN B 1 89 ? 13.07 4.879 10.242 1 75.88 89 ASN B CA 1
ATOM 1895 C C . ASN B 1 89 ? 12.117 3.717 10.492 1 75.88 89 ASN B C 1
ATOM 1897 O O . ASN B 1 89 ? 12.297 2.627 9.945 1 75.88 89 ASN B O 1
ATOM 1901 N N . ARG B 1 90 ? 11.188 4.07 11.219 1 81.06 90 ARG B N 1
ATOM 1902 C CA . ARG B 1 90 ? 10.219 3.027 11.531 1 81.06 90 ARG B CA 1
ATOM 1903 C C . ARG B 1 90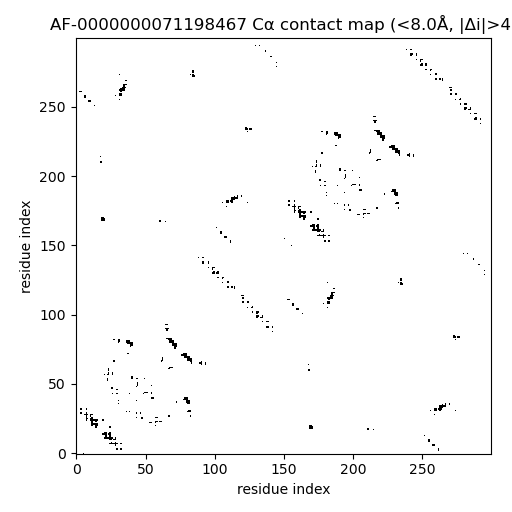 ? 9.367 2.686 10.312 1 81.06 90 ARG B C 1
ATOM 1905 O O . ARG B 1 90 ? 9.039 1.521 10.086 1 81.06 90 ARG B O 1
ATOM 1912 N N . LEU B 1 91 ? 9.023 3.688 9.547 1 80.5 91 LEU B N 1
ATOM 1913 C CA . LEU B 1 91 ? 8.258 3.477 8.32 1 80.5 91 LEU B CA 1
ATOM 1914 C C . LEU B 1 91 ? 9.023 2.6 7.344 1 80.5 91 LEU B C 1
ATOM 1916 O O . LEU B 1 91 ? 8.461 1.667 6.762 1 80.5 91 LEU B O 1
ATOM 1920 N N . ILE B 1 92 ? 10.234 2.807 7.207 1 82.62 92 ILE B N 1
ATOM 1921 C CA . ILE B 1 92 ? 11.062 2.057 6.27 1 82.62 92 ILE B CA 1
ATOM 1922 C C . ILE B 1 92 ? 11.234 0.622 6.762 1 82.62 92 ILE B C 1
ATOM 1924 O O . ILE B 1 92 ? 11.188 -0.323 5.969 1 82.62 92 ILE B O 1
ATOM 1928 N N . GLU B 1 93 ? 11.43 0.512 8.094 1 84.44 93 GLU B N 1
ATOM 1929 C CA . GLU B 1 93 ? 11.547 -0.825 8.664 1 84.44 93 GLU B CA 1
ATOM 1930 C C . GLU B 1 93 ? 10.281 -1.643 8.43 1 84.44 93 GLU B C 1
ATOM 1932 O O . GLU B 1 93 ? 10.352 -2.826 8.094 1 84.44 93 GLU B O 1
ATOM 1937 N N . ALA B 1 94 ? 9.227 -0.962 8.625 1 84.81 94 ALA B N 1
ATOM 1938 C CA . ALA B 1 94 ? 7.945 -1.628 8.391 1 84.81 94 ALA B CA 1
ATOM 1939 C C . ALA B 1 94 ? 7.797 -2.027 6.926 1 84.81 94 ALA B C 1
ATOM 1941 O O . ALA B 1 94 ? 7.277 -3.104 6.621 1 84.81 94 ALA B O 1
ATOM 1942 N N . LYS B 1 95 ? 8.258 -1.199 6.043 1 87 95 LYS B N 1
ATOM 1943 C CA . LYS B 1 95 ? 8.203 -1.496 4.617 1 87 95 LYS B CA 1
ATOM 1944 C C . LYS B 1 95 ? 9.102 -2.684 4.266 1 87 95 LYS B C 1
ATOM 1946 O O . LYS B 1 95 ? 8.703 -3.562 3.5 1 87 95 LY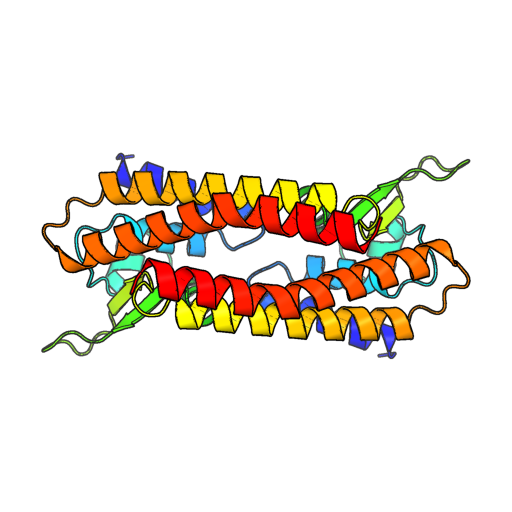S B O 1
ATOM 1951 N N . VAL B 1 96 ? 10.227 -2.742 4.832 1 88.81 96 VAL B N 1
ATOM 1952 C CA . VAL B 1 96 ? 11.141 -3.854 4.594 1 88.81 96 VAL B CA 1
ATOM 1953 C C . VAL B 1 96 ? 10.508 -5.156 5.074 1 88.81 96 VAL B C 1
ATOM 1955 O O . VAL B 1 96 ? 10.555 -6.172 4.375 1 88.81 96 VAL B O 1
ATOM 1958 N N . ALA B 1 97 ? 9.945 -5.07 6.238 1 91.56 97 ALA B N 1
ATOM 1959 C CA . ALA B 1 97 ? 9.297 -6.258 6.793 1 91.56 97 ALA B CA 1
ATOM 1960 C C . ALA B 1 97 ? 8.164 -6.73 5.891 1 91.56 97 ALA B C 1
ATOM 1962 O O . ALA B 1 97 ? 8 -7.934 5.668 1 91.56 97 ALA B O 1
ATOM 1963 N N . SER B 1 98 ? 7.406 -5.785 5.402 1 93.38 98 SER B N 1
ATOM 1964 C CA . SER B 1 98 ? 6.289 -6.137 4.531 1 93.38 98 SER B CA 1
ATOM 1965 C C . SER B 1 98 ? 6.781 -6.762 3.23 1 93.38 98 SER B C 1
ATOM 1967 O O . SER B 1 98 ? 6.184 -7.719 2.73 1 93.38 98 SER B O 1
ATOM 1969 N N . ILE B 1 99 ? 7.852 -6.281 2.707 1 94.38 99 ILE B N 1
ATOM 1970 C CA . ILE B 1 99 ? 8.453 -6.801 1.482 1 94.38 99 ILE B CA 1
ATOM 1971 C C . ILE B 1 99 ? 8.922 -8.234 1.706 1 94.38 99 ILE B C 1
ATOM 1973 O O . ILE B 1 99 ? 8.656 -9.117 0.89 1 94.38 99 ILE B O 1
ATOM 1977 N N . SER B 1 100 ? 9.555 -8.445 2.83 1 95.94 100 SER B N 1
ATOM 1978 C CA . SER B 1 100 ? 10.047 -9.773 3.152 1 95.94 100 SER B CA 1
ATOM 1979 C C . SER B 1 100 ? 8.906 -10.766 3.322 1 95.94 100 SER B C 1
ATOM 1981 O O . SER B 1 100 ? 8.977 -11.898 2.834 1 95.94 100 SER B O 1
ATOM 1983 N N . GLN B 1 101 ? 7.91 -10.281 4.008 1 96.25 101 GLN B N 1
ATOM 1984 C CA . GLN B 1 101 ? 6.758 -11.148 4.23 1 96.25 101 GLN B CA 1
ATOM 1985 C C . GLN B 1 101 ? 6.086 -11.523 2.912 1 96.25 101 GLN B C 1
ATOM 1987 O O . GLN B 1 101 ? 5.719 -12.68 2.701 1 96.25 101 GLN B O 1
ATOM 1992 N N . PHE B 1 102 ? 5.961 -10.609 2.008 1 96 102 PHE B N 1
ATOM 1993 C CA . PHE B 1 102 ? 5.32 -10.906 0.73 1 96 102 PHE B CA 1
ATOM 1994 C C . PHE B 1 102 ? 6.199 -11.812 -0.122 1 96 102 PHE B C 1
ATOM 1996 O O . PHE B 1 102 ? 5.699 -12.68 -0.839 1 96 102 PHE B O 1
ATOM 2003 N N . LYS B 1 103 ? 7.492 -11.594 -0.074 1 96.5 103 LYS B N 1
ATOM 2004 C CA . LYS B 1 103 ? 8.414 -12.469 -0.787 1 96.5 103 LYS B CA 1
ATOM 2005 C C . LYS B 1 103 ? 8.227 -13.922 -0.371 1 96.5 103 LYS B C 1
ATOM 2007 O O . LYS B 1 103 ? 8.18 -14.82 -1.22 1 96.5 103 LYS B O 1
ATOM 2012 N N . VAL B 1 104 ? 8.086 -14.148 0.909 1 97.31 104 VAL B N 1
ATOM 2013 C CA . VAL B 1 104 ? 7.887 -15.492 1.441 1 97.31 104 VAL B CA 1
ATOM 2014 C C . VAL B 1 104 ? 6.574 -16.078 0.92 1 97.31 104 VAL B C 1
ATOM 2016 O O . VAL B 1 104 ? 6.508 -17.25 0.55 1 97.31 104 VAL B O 1
ATOM 2019 N N . LEU B 1 105 ? 5.547 -15.25 0.873 1 97.12 105 LEU B N 1
ATOM 2020 C CA . LEU B 1 105 ? 4.258 -15.688 0.349 1 97.12 105 LEU B CA 1
ATOM 2021 C C . LEU B 1 105 ? 4.367 -16.047 -1.13 1 97.12 105 LEU B C 1
ATOM 2023 O O . LEU B 1 105 ? 3.789 -17.031 -1.578 1 97.12 105 LEU B O 1
ATOM 2027 N N . LEU B 1 106 ? 5.102 -15.25 -1.892 1 95.5 106 LEU B N 1
ATOM 2028 C CA . LEU B 1 106 ? 5.312 -15.531 -3.307 1 95.5 106 LEU B CA 1
ATOM 2029 C C . LEU B 1 106 ? 6.027 -16.859 -3.49 1 95.5 106 LEU B C 1
ATOM 2031 O O . LEU B 1 106 ? 5.656 -17.656 -4.355 1 95.5 106 LEU B O 1
ATOM 2035 N N . GLU B 1 107 ? 7.027 -17.109 -2.656 1 95.44 107 GLU B N 1
ATOM 2036 C CA . GLU B 1 107 ? 7.781 -18.359 -2.713 1 95.44 107 GLU B CA 1
ATOM 2037 C C . GLU B 1 107 ? 6.887 -19.547 -2.396 1 95.44 107 GLU B C 1
ATOM 2039 O O . GLU B 1 107 ? 6.98 -20.594 -3.049 1 95.44 107 GLU B O 1
ATOM 2044 N N . ALA B 1 108 ? 6.062 -19.375 -1.403 1 95.75 108 ALA B N 1
ATOM 2045 C CA . ALA B 1 108 ? 5.117 -20.438 -1.062 1 95.75 108 ALA B CA 1
ATOM 2046 C C . ALA B 1 108 ? 4.172 -20.719 -2.225 1 95.75 108 ALA B C 1
ATOM 2048 O O . ALA B 1 108 ? 3.881 -21.875 -2.525 1 95.75 108 ALA B O 1
ATOM 2049 N N . GLY B 1 109 ? 3.695 -19.688 -2.893 1 94.31 109 GLY B N 1
ATOM 2050 C CA . GLY B 1 109 ? 2.848 -19.859 -4.062 1 94.31 109 GLY B CA 1
ATOM 2051 C C . GLY B 1 109 ? 3.535 -20.594 -5.199 1 94.31 109 GLY B C 1
ATOM 2052 O O . GLY B 1 109 ? 2.928 -21.438 -5.855 1 94.31 109 GLY B O 1
ATOM 2053 N N . LEU B 1 110 ? 4.762 -20.25 -5.402 1 91.12 110 LEU B N 1
ATOM 2054 C CA . LEU B 1 110 ? 5.566 -20.906 -6.422 1 91.12 110 LEU B CA 1
ATOM 2055 C C . LEU B 1 110 ? 5.688 -22.391 -6.145 1 91.12 110 LEU B C 1
ATOM 2057 O O . LEU B 1 110 ? 5.641 -23.219 -7.07 1 91.12 110 LEU B O 1
ATOM 2061 N N . SER B 1 111 ? 5.852 -22.719 -4.91 1 91.44 111 SER B N 1
ATOM 2062 C CA . SER B 1 111 ? 6.012 -24.109 -4.527 1 91.44 111 SER B CA 1
ATOM 2063 C C . SER B 1 111 ? 4.719 -24.891 -4.727 1 91.44 111 SER B C 1
ATOM 2065 O O . SER B 1 111 ? 4.746 -26.109 -4.961 1 91.44 111 SER B O 1
ATOM 2067 N N . LEU B 1 112 ? 3.615 -24.25 -4.633 1 89.81 112 LEU B N 1
ATOM 2068 C CA . LEU B 1 112 ? 2.312 -24.891 -4.785 1 89.81 112 LEU B CA 1
ATOM 2069 C C . LEU B 1 112 ? 1.927 -25 -6.258 1 89.81 112 LEU B C 1
ATOM 2071 O O . LEU B 1 112 ? 1.111 -25.844 -6.629 1 89.81 112 LEU B O 1
ATOM 2075 N N . ASN B 1 113 ? 2.525 -23.984 -6.969 1 77.62 113 ASN B N 1
ATOM 2076 C CA . ASN B 1 113 ? 2.205 -23.938 -8.391 1 77.62 113 ASN B CA 1
ATOM 2077 C C . ASN B 1 113 ? 2.789 -25.141 -9.133 1 77.62 113 ASN B C 1
ATOM 2079 O O . ASN B 1 113 ? 4.008 -25.25 -9.289 1 77.62 113 ASN B O 1
ATOM 2083 N N . GLU B 1 114 ? 2.066 -26.047 -9.328 1 69.25 114 GLU B N 1
ATOM 2084 C CA . GLU B 1 114 ? 2.455 -27.281 -9.992 1 69.25 114 GLU B CA 1
ATOM 2085 C C . GLU B 1 114 ? 2.316 -27.172 -11.508 1 69.25 114 GLU B C 1
ATOM 2087 O O . GLU B 1 114 ? 2.205 -28.172 -12.203 1 69.25 114 GLU B O 1
ATOM 2092 N N . THR B 1 115 ? 2.285 -25.938 -11.867 1 64.75 115 THR B N 1
ATOM 2093 C CA . THR B 1 115 ? 2.023 -25.781 -13.289 1 64.75 115 THR B CA 1
ATOM 2094 C C . THR B 1 115 ? 3.168 -26.359 -14.117 1 64.75 115 THR B C 1
ATOM 2096 O O . THR B 1 115 ? 4.324 -26.344 -13.688 1 64.75 115 THR B O 1
ATOM 2099 N N . ASP B 1 116 ? 2.801 -27.016 -15.07 1 66.75 116 ASP B N 1
ATOM 2100 C CA . ASP B 1 116 ? 3.744 -27.391 -16.125 1 66.75 116 ASP B CA 1
ATOM 2101 C C . ASP B 1 116 ? 4.016 -26.219 -17.062 1 66.75 116 ASP B C 1
ATOM 2103 O O . ASP B 1 116 ? 4.816 -26.328 -17.984 1 66.75 116 ASP B O 1
ATOM 2107 N N . ASP B 1 117 ? 3.225 -25.234 -16.766 1 66.94 117 ASP B N 1
ATOM 2108 C CA . ASP B 1 117 ? 3.395 -24.047 -17.594 1 66.94 117 ASP B CA 1
ATOM 2109 C C . ASP B 1 117 ? 4.648 -23.281 -17.203 1 66.94 117 ASP B C 1
ATOM 2111 O O . ASP B 1 117 ? 4.625 -22.484 -16.25 1 66.94 117 ASP B O 1
ATOM 2115 N N . SER B 1 118 ? 5.605 -23.484 -17.953 1 72.12 118 SER B N 1
ATOM 2116 C CA . SER B 1 118 ? 6.949 -22.953 -17.75 1 72.12 118 SER B CA 1
ATOM 2117 C C . SER B 1 118 ? 6.953 -21.438 -17.766 1 72.12 118 SER B C 1
ATOM 2119 O O . SER B 1 118 ? 7.719 -20.797 -17.031 1 72.12 118 SER B O 1
ATOM 2121 N N . GLU B 1 119 ? 5.941 -20.938 -18.484 1 79.56 119 GLU B N 1
ATOM 2122 C CA . GLU B 1 119 ? 5.969 -19.484 -18.609 1 79.56 119 GLU B CA 1
ATOM 2123 C C . GLU B 1 119 ? 5.473 -18.812 -17.344 1 79.56 119 GLU B C 1
ATOM 2125 O O . GLU B 1 119 ? 6.066 -17.828 -16.875 1 79.56 119 GLU B O 1
ATOM 2130 N N . GLN B 1 120 ? 4.461 -19.281 -16.719 1 81.56 120 GLN B N 1
ATOM 2131 C CA . GLN B 1 120 ? 3.922 -18.734 -15.477 1 81.56 120 GLN B CA 1
ATOM 2132 C C . GLN B 1 120 ? 4.926 -18.891 -14.344 1 81.56 120 GLN B C 1
ATOM 2134 O O . GLN B 1 120 ? 5.09 -17.969 -13.531 1 81.56 120 GLN B O 1
ATOM 2139 N N . LYS B 1 121 ? 5.492 -20.016 -14.328 1 84.94 121 LYS B N 1
ATOM 2140 C CA . LYS B 1 121 ? 6.496 -20.25 -13.297 1 84.94 121 LYS B CA 1
ATOM 2141 C C . LYS B 1 121 ? 7.672 -19.281 -13.43 1 84.94 121 LYS B C 1
ATOM 2143 O O . LYS B 1 121 ? 8.156 -18.75 -12.43 1 84.94 121 LYS B O 1
ATOM 2148 N N . LYS B 1 122 ? 8.078 -19.125 -14.625 1 84.88 122 LYS B N 1
ATOM 2149 C CA . LYS B 1 122 ? 9.18 -18.219 -14.883 1 84.88 122 LYS B CA 1
ATOM 2150 C C . LYS B 1 122 ? 8.82 -16.781 -14.477 1 84.88 122 LYS B C 1
ATOM 2152 O O . LYS B 1 122 ? 9.648 -16.062 -13.914 1 84.88 122 LYS B O 1
ATOM 2157 N N . GLU B 1 123 ? 7.609 -16.438 -14.766 1 85.19 123 GLU B N 1
ATOM 2158 C CA . GLU B 1 123 ? 7.152 -15.094 -14.414 1 85.19 123 GLU B CA 1
ATOM 2159 C C . GLU B 1 123 ? 7.113 -14.906 -12.898 1 85.19 123 GLU B C 1
ATOM 2161 O O . GLU B 1 123 ? 7.559 -13.883 -12.383 1 85.19 123 GLU B O 1
ATOM 2166 N N . LEU B 1 124 ? 6.625 -15.93 -12.234 1 88.19 124 LEU B N 1
ATOM 2167 C CA . LEU B 1 124 ? 6.555 -15.867 -10.781 1 88.19 124 LEU B CA 1
ATOM 2168 C C . LEU B 1 124 ? 7.953 -15.852 -10.164 1 88.19 124 LEU B C 1
ATOM 2170 O O . LEU B 1 124 ? 8.195 -15.133 -9.195 1 88.19 124 LEU B O 1
ATOM 2174 N N . GLN B 1 125 ? 8.844 -16.562 -10.75 1 90.12 125 GLN B N 1
ATOM 2175 C CA . GLN B 1 125 ? 10.227 -16.562 -10.281 1 90.12 125 GLN B CA 1
ATOM 2176 C C . GLN B 1 125 ? 10.859 -15.188 -10.445 1 90.12 125 GLN B C 1
ATOM 2178 O O . GLN B 1 125 ? 11.641 -14.75 -9.594 1 90.12 125 GLN B O 1
ATOM 2183 N N . ASN B 1 126 ? 10.492 -14.578 -11.516 1 89 126 ASN B N 1
ATOM 2184 C CA . ASN B 1 126 ? 10.992 -13.227 -11.742 1 89 126 ASN B CA 1
ATOM 2185 C C . ASN B 1 126 ? 10.453 -12.25 -10.695 1 89 126 ASN B C 1
ATOM 2187 O O . ASN B 1 126 ? 11.164 -11.352 -10.258 1 89 126 ASN B O 1
ATOM 2191 N N . ILE B 1 127 ? 9.242 -12.43 -10.32 1 90.62 127 ILE B N 1
ATOM 2192 C CA . ILE B 1 127 ? 8.641 -11.578 -9.297 1 90.62 127 ILE B CA 1
ATOM 2193 C C . ILE B 1 127 ? 9.336 -11.82 -7.961 1 90.62 127 ILE B C 1
ATOM 2195 O O . ILE B 1 127 ? 9.641 -10.867 -7.234 1 90.62 127 ILE B O 1
ATOM 2199 N N . VAL B 1 128 ? 9.586 -13.062 -7.656 1 92.62 128 VAL B N 1
ATOM 2200 C CA . VAL B 1 128 ? 10.289 -13.398 -6.422 1 92.62 128 VAL B CA 1
ATOM 2201 C C . VAL B 1 128 ? 11.672 -12.75 -6.418 1 92.62 128 VAL B C 1
ATOM 2203 O O . VAL B 1 128 ? 12.086 -12.172 -5.41 1 92.62 128 VAL B O 1
ATOM 2206 N N . ARG B 1 129 ? 12.359 -12.766 -7.535 1 92 129 ARG B N 1
ATOM 2207 C CA . ARG B 1 129 ? 13.672 -12.141 -7.656 1 92 129 ARG B CA 1
ATOM 2208 C C . ARG B 1 129 ? 13.586 -10.633 -7.457 1 92 129 ARG B C 1
ATOM 2210 O O . ARG B 1 129 ? 14.477 -10.031 -6.859 1 92 129 ARG B O 1
ATOM 2217 N N . TYR B 1 130 ? 12.578 -10.117 -7.984 1 91.25 130 TYR B N 1
ATOM 2218 C CA . TYR B 1 130 ? 12.375 -8.68 -7.828 1 91.25 130 TYR B CA 1
ATOM 2219 C C . TYR B 1 130 ? 12.195 -8.312 -6.359 1 91.25 130 TYR B C 1
ATOM 2221 O O . TYR B 1 130 ? 12.781 -7.34 -5.879 1 91.25 130 TYR B O 1
ATOM 2229 N N . TYR B 1 131 ? 11.422 -9.039 -5.672 1 93.44 131 TYR B N 1
ATOM 2230 C CA . TYR B 1 131 ? 11.188 -8.742 -4.262 1 93.44 131 TYR B CA 1
ATOM 2231 C C . TYR B 1 131 ? 12.445 -8.992 -3.438 1 93.44 131 TYR B C 1
ATOM 2233 O O . TYR B 1 131 ? 12.695 -8.297 -2.449 1 93.44 131 TYR B O 1
ATOM 2241 N N . ALA B 1 132 ? 13.219 -9.977 -3.859 1 94.75 132 ALA B N 1
ATOM 2242 C CA . ALA B 1 132 ? 14.516 -10.18 -3.223 1 94.75 132 ALA B CA 1
ATOM 2243 C C . ALA B 1 132 ? 15.438 -8.977 -3.449 1 94.75 132 ALA B C 1
ATOM 2245 O O . ALA B 1 132 ? 16.156 -8.562 -2.541 1 94.75 132 ALA B O 1
ATOM 2246 N N . PHE B 1 133 ? 15.383 -8.477 -4.637 1 94.38 133 PHE B N 1
ATOM 2247 C CA . PHE B 1 133 ? 16.125 -7.277 -4.988 1 94.38 133 PHE B CA 1
ATOM 2248 C C . PHE B 1 133 ? 15.695 -6.102 -4.117 1 94.38 133 PHE B C 1
ATOM 2250 O O . PHE B 1 133 ? 16.547 -5.395 -3.559 1 94.38 133 PHE B O 1
ATOM 2257 N N . LEU B 1 134 ? 14.422 -5.887 -3.977 1 92.81 134 LEU B N 1
ATOM 2258 C CA . LEU B 1 134 ? 13.906 -4.797 -3.156 1 92.81 134 LEU B CA 1
ATOM 2259 C C . LEU B 1 134 ? 14.336 -4.965 -1.7 1 92.81 134 LEU B C 1
ATOM 2261 O O . LEU B 1 134 ? 14.695 -3.99 -1.038 1 92.81 134 LEU B O 1
ATOM 2265 N N . GLU B 1 135 ? 14.203 -6.176 -1.225 1 94.12 135 GLU B N 1
ATOM 2266 C CA . GLU B 1 135 ? 14.578 -6.477 0.154 1 94.12 135 GLU B CA 1
ATOM 2267 C C . GLU B 1 135 ? 16.016 -6.035 0.447 1 94.12 135 GLU B C 1
ATOM 2269 O O . GLU B 1 135 ? 16.328 -5.633 1.568 1 94.12 135 GLU B O 1
ATOM 2274 N N . GLN B 1 136 ? 16.797 -6.074 -0.516 1 93.81 136 GLN B N 1
ATOM 2275 C CA . GLN B 1 136 ? 18.203 -5.688 -0.371 1 93.81 136 GLN B CA 1
ATOM 2276 C C . GLN B 1 136 ? 18.375 -4.184 -0.559 1 93.81 136 GLN B C 1
ATOM 2278 O O . GLN B 1 136 ? 19.188 -3.557 0.131 1 93.81 136 GLN B O 1
ATOM 2283 N N . GLU B 1 137 ? 17.656 -3.588 -1.478 1 93.19 137 GLU B N 1
ATOM 2284 C CA . GLU B 1 137 ? 17.875 -2.207 -1.896 1 93.19 137 GLU B CA 1
ATOM 2285 C C . GLU B 1 137 ? 17.203 -1.226 -0.944 1 93.19 137 GLU B C 1
ATOM 2287 O O . GLU B 1 137 ? 17.672 -0.104 -0.758 1 93.19 137 GLU B O 1
ATOM 2292 N N . ILE B 1 138 ? 16.125 -1.636 -0.323 1 91.38 138 ILE B N 1
ATOM 2293 C CA . ILE B 1 138 ? 15.344 -0.698 0.465 1 91.38 138 ILE B CA 1
ATOM 2294 C C . ILE B 1 138 ? 16.141 -0.256 1.692 1 91.38 138 ILE B C 1
ATOM 2296 O O . ILE B 1 138 ? 16.188 0.935 2.012 1 91.38 138 ILE B O 1
ATOM 2300 N N . PRO B 1 139 ? 16.812 -1.196 2.41 1 90.94 139 PRO B N 1
ATOM 2301 C CA . PRO B 1 139 ? 17.656 -0.759 3.52 1 90.94 139 PRO B CA 1
ATOM 2302 C C . PRO B 1 139 ? 18.766 0.199 3.074 1 90.94 139 PRO B C 1
ATOM 2304 O O . PRO B 1 139 ? 19.141 1.105 3.824 1 90.94 139 PRO B O 1
ATOM 2307 N N . LEU B 1 140 ? 19.25 0.031 1.893 1 92.38 140 LEU B N 1
ATOM 2308 C CA . LEU B 1 140 ? 20.266 0.932 1.357 1 92.38 140 LEU B CA 1
ATOM 2309 C C . LEU B 1 140 ? 19.672 2.312 1.083 1 92.38 140 LEU B C 1
ATOM 2311 O O . LEU B 1 140 ? 20.328 3.328 1.292 1 92.38 140 LEU B O 1
ATOM 2315 N N . LEU B 1 141 ? 18.469 2.342 0.609 1 89.5 141 LEU B N 1
ATOM 2316 C CA . LEU B 1 141 ? 17.766 3.604 0.387 1 89.5 141 LEU B CA 1
ATOM 2317 C C . LEU B 1 141 ? 17.562 4.348 1.701 1 89.5 141 LEU B C 1
ATOM 2319 O O . LEU B 1 141 ? 17.672 5.574 1.751 1 89.5 141 LEU B O 1
ATOM 2323 N N . LYS B 1 142 ? 17.25 3.586 2.695 1 88.88 142 LYS B N 1
ATOM 2324 C CA . LYS B 1 142 ? 17.109 4.172 4.023 1 88.88 142 LYS B CA 1
ATOM 2325 C C . LYS B 1 142 ? 18.406 4.832 4.477 1 88.88 142 LYS B C 1
ATOM 2327 O O . LYS B 1 142 ? 18.391 5.941 5.012 1 88.88 142 LYS B O 1
ATOM 2332 N N . GLN B 1 143 ? 19.484 4.172 4.34 1 90.88 143 GLN B N 1
ATOM 2333 C CA . GLN B 1 143 ? 20.797 4.695 4.715 1 90.88 143 GLN B CA 1
ATOM 2334 C C . GLN B 1 143 ? 21.109 5.98 3.957 1 90.88 143 GLN B C 1
ATOM 2336 O O . GLN B 1 143 ? 21.625 6.941 4.535 1 90.88 143 GLN B O 1
ATOM 2341 N N . LYS B 1 144 ? 20.797 5.945 2.715 1 91.12 144 LYS B N 1
ATOM 2342 C CA . LYS B 1 144 ? 21.016 7.137 1.896 1 91.12 144 LYS B CA 1
ATOM 2343 C C . LYS B 1 144 ? 20.203 8.32 2.42 1 91.12 144 LYS B C 1
ATOM 2345 O O . LYS B 1 144 ? 20.719 9.438 2.504 1 91.12 144 LYS B O 1
ATOM 2350 N N . TRP B 1 145 ? 19 8.125 2.781 1 89.5 145 TRP B N 1
ATOM 2351 C CA . TRP B 1 145 ? 18.141 9.156 3.355 1 89.5 145 TRP B CA 1
ATOM 2352 C C . TRP B 1 145 ? 18.734 9.695 4.652 1 89.5 145 TRP B C 1
ATOM 2354 O O . TRP B 1 145 ? 18.766 10.914 4.871 1 89.5 145 TRP B O 1
ATOM 2364 N N . ASP B 1 146 ? 19.188 8.781 5.457 1 87.12 146 ASP B N 1
ATOM 2365 C CA . ASP B 1 146 ? 19.766 9.164 6.742 1 87.12 146 ASP B CA 1
ATOM 2366 C C . ASP B 1 146 ? 21 10.039 6.551 1 87.12 146 ASP B C 1
ATOM 2368 O O . ASP B 1 146 ? 21.219 10.992 7.305 1 87.12 146 ASP B O 1
ATOM 2372 N N . GLU B 1 147 ? 21.734 9.766 5.633 1 89.62 147 GLU B N 1
ATOM 2373 C CA . GLU B 1 147 ? 22.953 10.516 5.344 1 89.62 147 GLU B CA 1
ATOM 2374 C C . GLU B 1 147 ? 22.625 11.914 4.836 1 89.62 147 GLU B C 1
ATOM 2376 O O . GLU B 1 147 ? 23.359 12.867 5.121 1 89.62 147 GLU B O 1
ATOM 2381 N N . LEU B 1 148 ? 21.562 12.023 4.117 1 85.31 148 LEU B N 1
ATOM 2382 C CA . LEU B 1 148 ? 21.141 13.312 3.566 1 85.31 148 LEU B CA 1
ATOM 2383 C C . LEU B 1 148 ? 20.547 14.203 4.648 1 85.31 148 LEU B C 1
ATOM 2385 O O . LEU B 1 148 ? 20.656 15.43 4.574 1 85.31 148 LEU B O 1
ATOM 2389 N N . ASN B 1 149 ? 19.922 13.602 5.656 1 78.5 149 ASN B N 1
ATOM 2390 C CA . ASN B 1 149 ? 19.203 14.383 6.652 1 78.5 149 ASN B CA 1
ATOM 2391 C C . ASN B 1 149 ? 19.984 14.484 7.957 1 78.5 149 ASN B C 1
ATOM 2393 O O . ASN B 1 149 ? 19.5 15.047 8.938 1 78.5 149 ASN B O 1
ATOM 2397 N N . ASN B 1 150 ? 21.031 13.734 8.062 1 65.94 150 ASN B N 1
ATOM 2398 C CA . ASN B 1 150 ? 21.969 13.992 9.148 1 65.94 150 ASN B CA 1
ATOM 2399 C C . ASN B 1 150 ? 22.969 15.078 8.766 1 65.94 150 ASN B C 1
ATOM 2401 O O . ASN B 1 150 ? 23.359 15.195 7.602 1 65.94 150 ASN B O 1
#

pLDDT: mean 91.25, std 7.94, range [62.06, 98.75]

Foldseek 3Di:
DDPLQVQLQVQLVVCVVVVHHSLLSSLLSCQVPPPDQFAFLVNSCVVVVDDSVSSVVSVVVCVVLQQKDWDDDPPDPTIGIHGRDVPVVVNLVVVLVVLVVVLVVLVVVLVVPPDPPPVVSVVSVVVSVVSVVCNVCSVVVVVVVVVVVD/DDPLQVQLQVQLVVCVVVVHHSLLSSLLSCQVPPPDQFAFLVNSCVVVVDDSVSSVVSVVVCVVLQQKDWDDDPPDPTIGIHGRDVPVVVNLVSVLVVLVVVLVVLVVVLVVPPDPPPVVSVVSVVVSVVSVVCNVVSVVVVVVVVVVVD

Solvent-accessible surface area (backbone atoms only — not comparable to full-atom values): 15752 Å² total; per-residue (Å²): 129,54,72,66,55,52,47,16,51,50,36,10,51,55,29,38,75,71,46,28,53,37,63,39,20,29,51,49,29,45,49,53,34,34,57,53,64,76,36,35,68,64,52,51,31,64,76,64,72,49,54,69,68,60,51,54,54,31,49,52,48,35,44,75,64,45,54,28,40,79,46,78,47,91,96,47,95,54,60,23,37,28,66,49,46,92,48,57,66,54,40,51,49,51,49,46,50,50,41,50,54,49,34,52,52,48,51,54,24,53,72,57,27,70,36,82,46,61,65,57,53,51,34,51,50,49,50,40,50,50,37,53,48,46,55,59,45,50,63,52,52,50,51,52,52,49,59,71,74,95,130,54,73,64,55,51,48,16,52,52,37,10,50,54,28,38,77,72,47,29,52,38,65,39,20,29,50,50,29,44,47,53,36,34,58,53,64,76,36,34,67,65,51,51,30,64,76,64,72,49,54,70,69,60,50,54,55,31,50,52,49,34,44,76,63,44,54,29,39,80,45,77,47,92,97,47,94,56,61,21,37,29,68,48,45,93,46,58,65,52,41,51,51,50,48,45,51,52,42,48,53,48,34,51,51,49,50,53,24,53,71,58,28,70,38,82,46,62,64,56,53,50,36,50,51,50,49,40,50,48,39,53,49,44,56,58,46,50,62,53,52,50,50,52,52,49,60,71,75,95

Secondary structure (DSSP, 8-state):
--HHHHHHHHHHHHHHHTTS-HHHHHHHHHHHH-S-S-EEHHHHHHHHT--HHHHHHHHHHHHHTTSEEEEE-TT--SEEEEE--TTHHHHHHHHHHHHHHHHHHHHHHHHH-----HHHHHHHHHHHHHHHHHHHHHHHHHHHHHHHH-/--HHHHHHHHHHHHHHHTTS-HHHHHHHHHHHH-S-S-EEHHHHHHHHT--HHHHHHHHHHHHHTTSEEEEE-TT--SEEEEE--TTHHHHHHHHHHHHHHHHHHHHHHHHH-----HHHHHHHHHHHHHHHHHHHHHHHHHHHHHHHH-

Organism: Exaiptasia diaphana (NCBI:txid2652724)